Protein AF-B8ML50-F1 (afdb_monomer_lite)

Structure (mmCIF, N/CA/C/O backbone):
data_AF-B8ML50-F1
#
_entry.id   AF-B8ML50-F1
#
loop_
_atom_site.group_PDB
_atom_site.id
_atom_site.type_symbol
_atom_site.label_atom_id
_atom_site.label_alt_id
_atom_site.label_comp_id
_atom_site.label_asym_id
_atom_site.label_entity_id
_atom_site.label_seq_id
_atom_site.pdbx_PDB_ins_code
_atom_site.Cartn_x
_atom_site.Cartn_y
_atom_site.Cartn_z
_atom_site.occupancy
_atom_site.B_iso_or_equiv
_atom_site.auth_seq_id
_atom_site.auth_comp_id
_atom_site.auth_asym_id
_atom_site.auth_atom_id
_atom_site.pdbx_PDB_model_num
ATOM 1 N N . MET A 1 1 ? -7.267 14.579 3.162 1.00 77.69 1 MET A N 1
ATOM 2 C CA . MET A 1 1 ? -5.849 14.215 3.381 1.00 77.69 1 MET A CA 1
ATOM 3 C C . MET A 1 1 ? -4.943 15.414 3.621 1.00 77.69 1 MET A C 1
ATOM 5 O O . MET A 1 1 ? -4.491 15.530 4.748 1.00 77.69 1 MET A O 1
ATOM 9 N N . ARG A 1 2 ? -4.774 16.361 2.683 1.00 77.12 2 ARG A N 1
ATOM 10 C CA . ARG A 1 2 ? -3.911 17.553 2.887 1.00 77.12 2 ARG A CA 1
ATOM 11 C C . ARG A 1 2 ? -4.111 18.280 4.227 1.00 77.12 2 ARG A C 1
ATOM 13 O O . ARG A 1 2 ? -3.156 18.518 4.948 1.00 77.12 2 ARG A O 1
ATOM 20 N N . ARG A 1 3 ? -5.367 18.554 4.614 1.00 82.25 3 ARG A N 1
ATOM 21 C CA . ARG A 1 3 ? -5.693 19.180 5.915 1.00 82.25 3 ARG A CA 1
ATOM 22 C C . ARG A 1 3 ? -5.220 18.354 7.120 1.00 82.25 3 ARG A C 1
ATOM 24 O O . ARG A 1 3 ? -4.751 18.927 8.094 1.00 82.25 3 ARG A O 1
ATOM 31 N N . ALA A 1 4 ? -5.329 17.026 7.047 1.00 82.88 4 ALA A N 1
ATOM 32 C CA . ALA A 1 4 ? -4.872 16.130 8.108 1.00 82.88 4 ALA A CA 1
ATOM 33 C C . ALA A 1 4 ? -3.340 16.144 8.216 1.00 82.88 4 ALA A C 1
ATOM 35 O O . ALA A 1 4 ? -2.806 16.233 9.315 1.00 82.88 4 ALA A O 1
ATOM 36 N N . VAL A 1 5 ? -2.638 16.151 7.080 1.00 83.69 5 VAL A N 1
ATOM 37 C CA . VAL A 1 5 ? -1.170 16.244 7.038 1.00 83.69 5 VAL A CA 1
ATOM 38 C C . VAL A 1 5 ? -0.705 17.557 7.654 1.00 83.69 5 VAL A C 1
ATOM 40 O O . VAL A 1 5 ? 0.100 17.536 8.582 1.00 83.69 5 VAL A O 1
ATOM 43 N N . THR A 1 6 ? -1.294 18.685 7.247 1.00 84.25 6 THR A N 1
ATOM 44 C CA . THR A 1 6 ? -1.005 19.995 7.847 1.00 84.25 6 THR A CA 1
ATOM 45 C C . THR A 1 6 ? -1.263 20.004 9.354 1.00 84.25 6 THR A C 1
ATOM 47 O O . THR A 1 6 ? -0.413 20.464 10.111 1.00 84.25 6 THR A O 1
ATOM 50 N N . ALA A 1 7 ? -2.389 19.450 9.817 1.00 84.75 7 ALA A N 1
ATOM 51 C CA . ALA A 1 7 ? -2.687 19.362 11.246 1.00 84.75 7 ALA A CA 1
ATOM 52 C C . ALA A 1 7 ? -1.618 18.553 12.004 1.00 84.75 7 ALA A C 1
ATOM 54 O O . ALA A 1 7 ? -1.097 19.011 13.018 1.00 84.75 7 ALA A O 1
ATOM 55 N N . THR A 1 8 ? -1.210 17.396 11.477 1.00 83.06 8 THR A N 1
ATOM 56 C CA . THR A 1 8 ? -0.161 16.580 12.110 1.00 83.06 8 THR A CA 1
ATOM 57 C C . THR A 1 8 ? 1.226 17.221 12.085 1.00 83.06 8 THR A C 1
ATOM 59 O O . THR A 1 8 ? 1.994 17.055 13.033 1.00 83.06 8 THR A O 1
ATOM 62 N N . GLN A 1 9 ? 1.548 17.999 11.048 1.00 83.62 9 GLN A N 1
ATOM 63 C CA . GLN A 1 9 ? 2.782 18.784 10.990 1.00 83.62 9 GLN A CA 1
ATOM 64 C C . GLN A 1 9 ? 2.789 19.891 12.046 1.00 83.62 9 GLN A C 1
ATOM 66 O O . GLN A 1 9 ? 3.782 20.037 12.756 1.00 83.62 9 GLN A O 1
ATOM 71 N N . LEU A 1 10 ? 1.674 20.612 12.206 1.00 85.06 10 LEU A N 1
ATOM 72 C CA . LEU A 1 10 ? 1.512 21.632 13.249 1.00 85.06 10 LEU A CA 1
ATOM 73 C C . LEU A 1 10 ? 1.656 21.040 14.655 1.00 85.06 10 LEU A C 1
ATOM 75 O O . LEU A 1 10 ? 2.261 21.657 15.527 1.00 85.06 10 LEU A O 1
ATOM 79 N N . MET A 1 11 ? 1.168 19.817 14.848 1.00 82.38 11 MET A N 1
ATOM 80 C CA . MET A 1 11 ? 1.330 19.052 16.084 1.00 82.38 11 MET A CA 1
ATOM 81 C C . MET A 1 11 ? 2.736 18.436 16.252 1.00 82.38 11 MET A C 1
ATOM 83 O O . MET A 1 11 ? 3.012 17.815 17.275 1.00 82.38 11 MET A O 1
ATOM 87 N N . GLY A 1 12 ? 3.644 18.583 15.282 1.00 80.88 12 GLY A N 1
ATOM 88 C CA . GLY A 1 12 ? 5.017 18.073 15.372 1.00 80.88 12 GLY A CA 1
ATOM 89 C C . GLY A 1 12 ? 5.162 16.557 15.193 1.00 80.88 12 GLY A C 1
ATOM 90 O O . GLY A 1 12 ? 6.236 16.029 15.446 1.00 80.88 12 GLY A O 1
ATOM 91 N N . LEU A 1 13 ? 4.132 15.836 14.725 1.00 81.06 13 LEU A N 1
ATOM 92 C CA . LEU A 1 13 ? 4.172 14.364 14.601 1.00 81.06 13 LEU A CA 1
ATOM 93 C C . LEU A 1 13 ? 5.222 13.860 13.594 1.00 81.06 13 LEU A C 1
ATOM 95 O O . LEU A 1 13 ? 5.645 12.708 13.650 1.00 81.06 13 LEU A O 1
ATOM 99 N N . HIS A 1 14 ? 5.651 14.727 12.680 1.00 77.69 14 HIS A N 1
ATOM 100 C CA . HIS A 1 14 ? 6.715 14.454 11.719 1.00 77.69 14 HIS A CA 1
ATOM 101 C C . HIS A 1 14 ? 8.118 14.405 12.357 1.00 77.69 14 HIS A C 1
ATOM 103 O O . HIS A 1 14 ? 9.020 13.761 11.816 1.00 77.69 14 HIS A O 1
ATOM 109 N N . GLU A 1 15 ? 8.307 15.044 13.516 1.00 76.06 15 GLU A N 1
ATOM 110 C CA . GLU A 1 15 ? 9.562 15.068 14.265 1.00 76.06 15 GLU A CA 1
ATOM 111 C C . GLU A 1 15 ? 9.477 14.055 15.412 1.00 76.06 15 GLU A C 1
ATOM 113 O O . GLU A 1 15 ? 8.777 14.278 16.395 1.00 76.06 15 GLU A O 1
ATOM 118 N N . ARG A 1 16 ? 10.221 12.939 15.326 1.00 63.88 16 ARG A N 1
ATOM 119 C CA . ARG A 1 16 ? 10.144 11.785 16.259 1.00 63.88 16 ARG A CA 1
ATOM 120 C C . ARG A 1 16 ? 10.426 12.081 17.751 1.00 63.88 16 ARG A C 1
ATOM 122 O O . ARG A 1 16 ? 10.551 11.139 18.527 1.00 63.88 16 ARG A O 1
ATOM 129 N N . ARG A 1 17 ? 10.592 13.341 18.167 1.00 63.97 17 ARG A N 1
ATOM 130 C CA . ARG A 1 17 ? 10.963 13.750 19.538 1.00 63.97 17 ARG A CA 1
ATOM 131 C C . ARG A 1 17 ? 10.433 15.119 19.984 1.00 63.97 17 ARG A C 1
ATOM 133 O O . ARG A 1 17 ? 10.608 15.454 21.149 1.00 63.97 17 ARG A O 1
ATOM 140 N N . HIS A 1 18 ? 9.795 15.897 19.108 1.00 70.25 18 HIS A N 1
ATOM 141 C CA . HIS A 1 18 ? 9.371 17.273 19.410 1.00 70.25 18 HIS A CA 1
ATOM 142 C C . HIS A 1 18 ? 7.885 17.464 19.111 1.00 70.25 18 HIS A C 1
ATOM 144 O O . HIS A 1 18 ? 7.479 18.250 18.253 1.00 70.25 18 HIS A O 1
ATOM 150 N N . TYR A 1 19 ? 7.060 16.712 19.830 1.00 79.44 19 TYR A N 1
ATOM 151 C CA . TYR A 1 19 ? 5.616 16.833 19.725 1.00 79.44 19 TYR A CA 1
ATOM 152 C C . TYR A 1 19 ? 5.143 18.166 20.313 1.00 79.44 19 TYR A C 1
ATOM 154 O O . TYR A 1 19 ? 5.518 18.547 21.420 1.00 79.44 19 TYR A O 1
ATOM 162 N N . ARG A 1 20 ? 4.297 18.878 19.566 1.00 77.56 20 ARG A N 1
ATOM 163 C CA . ARG A 1 20 ? 3.731 20.185 19.936 1.00 77.56 20 ARG A CA 1
ATOM 164 C C . ARG A 1 20 ? 2.303 20.036 20.463 1.00 77.56 20 ARG A C 1
ATOM 166 O O . ARG A 1 20 ? 1.411 20.789 20.085 1.00 77.56 20 ARG A O 1
ATOM 173 N N . PHE A 1 21 ? 2.072 19.029 21.300 1.00 78.12 21 PHE A N 1
ATOM 174 C CA . PHE A 1 21 ? 0.787 18.793 21.955 1.00 78.12 21 PHE A CA 1
ATOM 175 C C . PHE A 1 21 ? 0.986 18.248 23.369 1.00 78.12 21 PHE A C 1
ATOM 177 O O . PHE A 1 21 ? 2.003 17.629 23.679 1.00 78.12 21 PHE A O 1
ATOM 184 N N . LYS A 1 22 ? -0.004 18.485 24.233 1.00 76.38 22 LYS A N 1
ATOM 185 C CA . LYS A 1 22 ? -0.030 17.956 25.598 1.00 76.38 22 LYS A CA 1
ATOM 186 C C . LYS A 1 22 ? -0.691 16.579 25.593 1.00 76.38 22 LYS A C 1
ATOM 188 O O . LYS A 1 22 ? -1.822 16.451 25.128 1.00 76.38 22 LYS A O 1
ATOM 193 N N . VAL A 1 23 ? -0.008 15.568 26.124 1.00 71.94 23 VAL A N 1
ATOM 194 C CA . VAL A 1 23 ? -0.606 14.247 26.364 1.00 71.94 23 VAL A CA 1
ATOM 195 C C . VAL A 1 23 ? -1.554 14.376 27.555 1.00 71.94 23 VAL A C 1
ATOM 197 O O . VAL A 1 23 ? -1.131 14.751 28.648 1.00 71.94 23 VAL A O 1
ATOM 200 N N . LEU A 1 24 ? -2.849 14.157 27.319 1.00 71.44 24 LEU A N 1
ATOM 201 C CA . LEU A 1 24 ? -3.886 14.251 28.353 1.00 71.44 24 LEU A CA 1
ATOM 202 C C . LEU A 1 24 ? -4.074 12.928 29.102 1.00 71.44 24 LEU A C 1
ATOM 204 O O . LEU A 1 24 ? -4.401 12.951 30.283 1.00 71.44 24 LEU A O 1
ATOM 208 N N . ASN A 1 25 ? -3.853 11.799 28.423 1.00 67.38 25 ASN A N 1
ATOM 209 C CA . ASN A 1 25 ? -3.882 10.466 29.008 1.00 67.38 25 ASN A CA 1
ATOM 210 C C . ASN A 1 25 ? -2.912 9.553 28.237 1.00 67.38 25 ASN A C 1
ATOM 212 O O . ASN A 1 25 ? -3.018 9.466 27.012 1.00 67.38 25 ASN A O 1
ATOM 216 N N . ASP A 1 26 ? -1.964 8.919 28.931 1.00 65.19 26 ASP A N 1
ATOM 217 C CA . ASP A 1 26 ? -0.963 8.017 28.321 1.00 65.19 26 ASP A CA 1
ATOM 218 C C . ASP A 1 26 ? -1.514 6.590 28.117 1.00 65.19 26 ASP A C 1
ATOM 220 O O . ASP A 1 26 ? -0.947 5.772 27.400 1.00 65.19 26 ASP A O 1
ATOM 224 N N . ASP A 1 27 ? -2.689 6.315 28.688 1.00 60.16 27 ASP A N 1
ATOM 225 C CA . ASP A 1 27 ? -3.341 5.001 28.659 1.00 60.16 27 ASP A CA 1
ATOM 226 C C . ASP A 1 27 ? -3.892 4.619 27.271 1.00 60.16 27 ASP A C 1
ATOM 228 O O . ASP A 1 27 ? -4.193 3.460 26.996 1.00 60.16 27 ASP A O 1
ATOM 232 N N . ASN A 1 28 ? -4.003 5.586 26.349 1.00 57.06 28 ASN A N 1
ATOM 233 C CA . ASN A 1 28 ? -4.650 5.373 25.052 1.00 57.06 28 ASN A CA 1
ATOM 234 C C . ASN A 1 28 ? -3.790 4.614 24.025 1.00 57.06 28 ASN A C 1
ATOM 236 O O . ASN A 1 28 ? -4.270 4.365 22.921 1.00 57.06 28 ASN A O 1
ATOM 240 N N . GLY A 1 29 ? -2.535 4.253 24.326 1.00 59.75 29 GLY A N 1
ATOM 241 C CA . GLY A 1 29 ? -1.693 3.394 23.469 1.00 59.75 29 GLY A CA 1
ATOM 242 C C . GLY A 1 29 ? -1.433 3.906 22.038 1.00 59.75 29 GLY 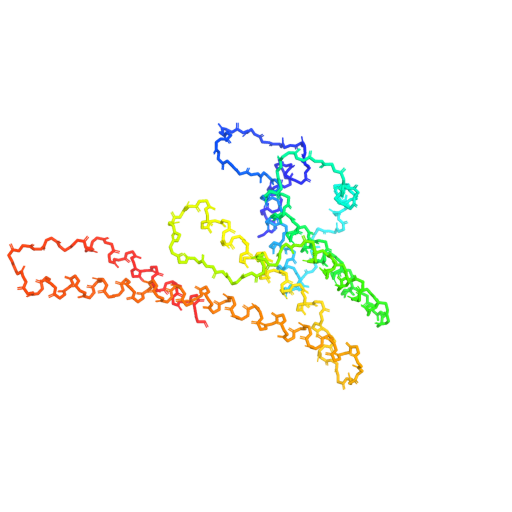A C 1
ATOM 243 O O . GLY A 1 29 ? -0.872 3.191 21.204 1.00 59.75 29 GLY A O 1
ATOM 244 N N . LEU A 1 30 ? -1.850 5.136 21.727 1.00 66.44 30 LEU A N 1
ATOM 245 C CA . LEU A 1 30 ? -1.790 5.739 20.402 1.00 66.44 30 LEU A CA 1
ATOM 246 C C . LEU A 1 30 ? -0.411 6.361 20.174 1.00 66.44 30 LEU A C 1
ATOM 248 O O . LEU A 1 30 ? -0.165 7.512 20.522 1.00 66.44 30 LEU A O 1
ATOM 252 N N . ASP A 1 31 ? 0.483 5.592 19.554 1.00 76.38 31 ASP A N 1
ATOM 253 C CA . ASP A 1 31 ? 1.816 6.060 19.167 1.00 76.38 31 ASP A CA 1
ATOM 254 C C . ASP A 1 31 ? 1.731 7.137 18.057 1.00 76.38 31 ASP A C 1
ATOM 256 O O . ASP A 1 31 ? 1.274 6.842 16.940 1.00 76.38 31 ASP A O 1
ATOM 260 N N . PRO A 1 32 ? 2.207 8.374 18.307 1.00 78.19 32 PRO A N 1
ATOM 261 C CA . PRO A 1 32 ? 2.216 9.455 17.321 1.00 78.19 32 PRO A CA 1
ATOM 262 C C . PRO A 1 32 ? 2.954 9.103 16.022 1.00 78.19 32 PRO A C 1
ATOM 264 O O . PRO A 1 32 ? 2.580 9.584 14.949 1.00 78.19 32 PRO A O 1
ATOM 267 N N . VAL A 1 33 ? 3.969 8.232 16.090 1.00 78.88 33 VAL A N 1
ATOM 268 C CA . VAL A 1 33 ? 4.712 7.767 14.909 1.00 78.88 33 VAL A CA 1
ATOM 269 C C . VAL A 1 33 ? 3.824 6.909 14.016 1.00 78.88 33 VAL A C 1
ATOM 271 O O . VAL A 1 33 ? 3.823 7.085 12.795 1.00 78.88 33 VAL A O 1
ATOM 274 N N . ASN A 1 34 ? 3.026 6.020 14.612 1.00 76.88 34 ASN A N 1
ATOM 275 C CA . ASN A 1 34 ? 2.066 5.217 13.867 1.00 76.88 34 ASN A CA 1
ATOM 276 C C . ASN A 1 34 ? 1.049 6.131 13.181 1.00 76.88 34 ASN A C 1
ATOM 278 O O . ASN A 1 34 ? 0.848 5.987 11.977 1.00 76.88 34 ASN A O 1
ATOM 282 N N . ILE A 1 35 ? 0.476 7.109 13.896 1.00 81.25 35 ILE A N 1
ATOM 283 C CA . ILE A 1 35 ? -0.497 8.076 13.349 1.00 81.25 35 ILE A CA 1
ATOM 284 C C . ILE A 1 35 ? 0.079 8.819 12.137 1.00 81.25 35 ILE A C 1
ATOM 286 O O . ILE A 1 35 ? -0.550 8.845 11.076 1.00 81.25 35 ILE A O 1
ATOM 290 N N . TRP A 1 36 ? 1.294 9.362 12.262 1.00 84.06 36 TRP A N 1
ATOM 291 C CA . TRP A 1 36 ? 1.997 10.021 11.159 1.00 84.06 36 TRP A CA 1
ATOM 292 C C . TRP A 1 36 ? 2.159 9.094 9.951 1.00 84.06 36 TRP A C 1
ATOM 294 O O . TRP A 1 36 ? 1.749 9.434 8.840 1.00 84.06 36 TRP A O 1
ATOM 304 N N . ASN A 1 37 ? 2.683 7.885 10.176 1.00 81.00 37 ASN A N 1
ATOM 305 C CA . ASN A 1 37 ? 2.890 6.904 9.116 1.00 81.00 37 ASN A CA 1
ATOM 306 C C . ASN A 1 37 ? 1.570 6.521 8.421 1.00 81.00 37 ASN A C 1
ATOM 308 O O . ASN A 1 37 ? 1.560 6.359 7.201 1.00 81.00 37 ASN A O 1
ATOM 312 N N . CYS A 1 38 ? 0.453 6.403 9.157 1.00 80.44 38 CYS A N 1
ATOM 313 C CA . CYS A 1 38 ? -0.877 6.154 8.579 1.00 80.44 38 CYS A CA 1
ATOM 314 C C . CYS A 1 38 ? -1.260 7.249 7.580 1.00 80.44 38 CYS A C 1
ATOM 316 O O . CYS A 1 38 ? -1.611 6.965 6.434 1.00 80.44 38 CYS A O 1
ATOM 318 N N . ILE A 1 39 ? -1.208 8.498 8.045 1.00 83.44 39 ILE A N 1
ATOM 319 C CA . ILE A 1 39 ? -1.725 9.660 7.327 1.00 83.44 39 ILE A CA 1
ATOM 320 C C . ILE A 1 39 ? -0.902 9.910 6.065 1.00 83.44 39 ILE A C 1
ATOM 322 O O . ILE A 1 39 ? -1.474 10.092 4.990 1.00 83.44 39 ILE A O 1
ATOM 326 N N . VAL A 1 40 ? 0.426 9.842 6.177 1.00 81.62 40 VAL A N 1
ATOM 327 C CA . VAL A 1 40 ? 1.331 10.034 5.038 1.00 81.62 40 VAL A CA 1
ATOM 328 C C . VAL A 1 40 ? 1.205 8.893 4.030 1.00 81.62 40 VAL A C 1
ATOM 330 O O . VAL A 1 40 ? 1.171 9.155 2.832 1.00 81.62 40 VAL A O 1
ATOM 333 N N . SER A 1 41 ? 1.068 7.637 4.474 1.00 79.00 41 SER A N 1
ATOM 334 C CA . SER A 1 41 ? 0.871 6.503 3.552 1.00 79.00 41 SER A CA 1
ATOM 335 C C . SER A 1 41 ? -0.421 6.650 2.739 1.00 79.00 41 SER A C 1
ATOM 337 O O . SER A 1 41 ? -0.402 6.478 1.520 1.00 79.00 41 SER A O 1
ATOM 339 N N . MET A 1 42 ? -1.528 7.024 3.393 1.00 81.31 42 MET A N 1
ATOM 340 C CA . MET A 1 42 ? -2.813 7.286 2.732 1.00 81.31 42 MET A CA 1
ATOM 341 C C . MET A 1 42 ? -2.728 8.437 1.729 1.00 81.31 42 MET A C 1
ATOM 343 O O . MET A 1 42 ? -3.211 8.313 0.604 1.00 81.31 42 MET A O 1
ATOM 347 N N . GLU A 1 43 ? -2.122 9.558 2.123 1.00 82.56 43 GLU A N 1
ATOM 348 C CA . GLU A 1 43 ? -1.960 10.708 1.235 1.00 82.56 43 GLU A CA 1
ATOM 349 C C . GLU A 1 43 ? -1.098 10.356 0.015 1.00 82.56 43 GLU A C 1
ATOM 351 O O . GLU A 1 43 ? -1.483 10.645 -1.118 1.00 82.56 43 GLU A O 1
ATOM 356 N N . ASN A 1 44 ? 0.028 9.678 0.231 1.00 78.12 44 ASN A N 1
ATOM 357 C CA . ASN A 1 44 ? 0.955 9.293 -0.827 1.00 78.12 44 ASN A CA 1
ATOM 358 C C . ASN A 1 44 ? 0.307 8.365 -1.856 1.00 78.12 44 ASN A C 1
ATOM 360 O O . ASN A 1 44 ? 0.476 8.565 -3.058 1.00 78.12 44 ASN A O 1
ATOM 364 N N . ILE A 1 45 ? -0.472 7.383 -1.406 1.00 78.12 45 ILE A N 1
ATOM 365 C CA . ILE A 1 45 ? -1.184 6.474 -2.310 1.00 78.12 45 ILE A CA 1
ATOM 366 C C . ILE A 1 45 ? -2.282 7.204 -3.073 1.00 78.12 45 ILE A C 1
ATOM 368 O O . ILE A 1 45 ? -2.432 6.988 -4.274 1.00 78.12 45 ILE A O 1
ATOM 372 N N . MET A 1 46 ? -3.000 8.116 -2.418 1.00 78.50 46 MET A N 1
ATOM 373 C CA . MET A 1 46 ? -3.991 8.958 -3.082 1.00 78.50 46 MET A CA 1
ATOM 374 C C . MET A 1 46 ? -3.346 9.828 -4.172 1.00 78.50 46 MET A C 1
ATOM 376 O O . MET A 1 46 ? -3.885 9.913 -5.273 1.00 78.50 46 MET A O 1
ATOM 380 N N . PHE A 1 47 ? -2.169 10.411 -3.923 1.00 78.19 47 PHE A N 1
ATOM 381 C CA . PHE A 1 47 ? -1.424 11.145 -4.951 1.00 78.19 47 PHE A CA 1
ATOM 382 C C . PHE A 1 47 ? -0.953 10.252 -6.095 1.00 78.19 47 PHE A C 1
ATOM 384 O O . PHE A 1 47 ? -1.084 10.633 -7.257 1.00 78.19 47 PHE A O 1
ATOM 391 N N . LEU A 1 48 ? -0.433 9.067 -5.776 1.00 79.88 48 LEU A N 1
ATOM 392 C CA . LEU A 1 48 ? 0.057 8.129 -6.778 1.00 79.88 48 LEU A CA 1
ATOM 393 C C . LEU A 1 48 ? -1.062 7.649 -7.713 1.00 79.88 48 LEU A C 1
ATOM 395 O O . LEU A 1 48 ? -0.827 7.500 -8.907 1.00 79.88 48 LEU A O 1
ATOM 399 N N . VAL A 1 49 ? -2.266 7.426 -7.178 1.00 76.38 49 VAL A N 1
ATOM 400 C CA . VAL A 1 49 ? -3.421 6.940 -7.946 1.00 76.38 49 VAL A CA 1
ATOM 401 C C . VAL A 1 49 ? -4.127 8.063 -8.708 1.00 76.38 49 VAL A C 1
ATOM 403 O O . VAL A 1 49 ? -4.529 7.854 -9.848 1.00 76.38 49 VAL A O 1
ATOM 406 N N . LEU A 1 50 ? -4.297 9.244 -8.105 1.00 74.69 50 LEU A N 1
ATOM 407 C CA . LEU A 1 50 ? -5.087 10.323 -8.713 1.00 74.69 50 LEU A CA 1
ATOM 408 C C . LEU A 1 50 ? -4.280 11.192 -9.686 1.00 74.69 50 LEU A C 1
ATOM 410 O O . LEU A 1 50 ? -4.871 11.899 -10.499 1.00 74.69 50 LEU A O 1
ATOM 414 N N . GLY A 1 51 ? -2.947 11.183 -9.599 1.00 63.84 51 GLY A N 1
ATOM 415 C CA . GLY A 1 51 ? -2.076 11.903 -10.525 1.00 63.84 51 GLY A CA 1
ATOM 416 C C . GLY A 1 51 ? -1.889 13.424 -10.352 1.00 63.84 51 GLY A C 1
ATOM 417 O O . GLY A 1 51 ? -1.093 13.959 -11.126 1.00 63.84 51 GLY A O 1
ATOM 418 N N . PRO A 1 52 ? -2.500 14.181 -9.407 1.00 58.00 52 PRO A N 1
ATOM 419 C CA . PRO A 1 52 ? -2.119 15.577 -9.246 1.00 58.00 52 PRO A CA 1
ATOM 420 C C . PRO A 1 52 ? -0.776 15.675 -8.502 1.00 58.00 52 PRO A C 1
ATOM 422 O O . PRO A 1 52 ? -0.563 14.962 -7.515 1.00 58.00 52 PRO A O 1
ATOM 425 N N . PRO A 1 53 ? 0.124 16.584 -8.918 1.00 49.69 53 PRO A N 1
ATOM 426 C CA . PRO A 1 53 ? 1.384 16.811 -8.227 1.00 49.69 53 PRO A CA 1
ATOM 427 C C . PRO A 1 53 ? 1.104 17.237 -6.780 1.00 49.69 53 PRO A C 1
ATOM 429 O O . PRO A 1 53 ? 0.258 18.095 -6.508 1.00 49.69 53 PRO A O 1
ATOM 432 N N . SER A 1 54 ? 1.789 16.598 -5.834 1.00 45.75 54 SER A N 1
ATOM 433 C CA . SER A 1 54 ? 1.717 16.962 -4.420 1.00 45.75 54 SER A CA 1
ATOM 434 C C . SER A 1 54 ? 2.150 18.422 -4.240 1.00 45.75 54 SER A C 1
ATOM 436 O O . SER A 1 54 ? 3.198 18.826 -4.739 1.00 45.75 54 SER A O 1
ATOM 438 N N . SER A 1 55 ? 1.362 19.209 -3.497 1.00 46.19 55 SER A N 1
ATOM 439 C CA . SER A 1 55 ? 1.729 20.568 -3.062 1.00 46.19 55 SER A CA 1
ATOM 440 C C . SER A 1 55 ? 2.839 20.569 -2.005 1.00 46.19 55 SER A C 1
ATOM 442 O O . SER A 1 55 ? 3.219 21.625 -1.509 1.00 46.19 55 SER A O 1
ATOM 444 N N . THR A 1 56 ? 3.348 19.394 -1.643 1.00 45.84 56 THR A N 1
ATOM 445 C CA . THR A 1 56 ? 4.459 19.213 -0.718 1.00 45.84 56 THR A CA 1
ATOM 446 C C . THR A 1 56 ? 5.655 18.760 -1.545 1.00 45.84 56 THR A C 1
ATOM 448 O O . THR A 1 56 ? 5.917 17.569 -1.710 1.00 45.84 56 THR A O 1
ATOM 451 N N . GLY A 1 57 ? 6.350 19.723 -2.150 1.00 39.72 57 GLY A N 1
ATOM 452 C CA . GLY A 1 57 ? 7.609 19.453 -2.827 1.00 39.72 57 GLY A CA 1
ATOM 453 C C . GLY A 1 57 ? 8.594 18.812 -1.852 1.00 39.72 57 GLY A C 1
ATOM 454 O O . GLY A 1 57 ? 8.857 19.366 -0.793 1.00 39.72 57 GLY A O 1
ATOM 455 N N . GLY A 1 58 ? 9.104 17.634 -2.209 1.00 40.97 58 GLY A N 1
ATOM 456 C CA . GLY A 1 58 ? 10.471 17.181 -1.928 1.00 40.97 58 GLY A CA 1
ATOM 457 C C . GLY A 1 58 ? 10.980 17.045 -0.487 1.00 40.97 58 GLY A C 1
ATOM 458 O O . GLY A 1 58 ? 12.088 16.541 -0.332 1.00 40.97 58 GLY A O 1
ATOM 459 N N . THR A 1 59 ? 10.246 17.422 0.559 1.00 39.69 59 THR A N 1
ATOM 460 C CA . THR A 1 59 ? 10.798 17.461 1.924 1.00 39.69 59 THR A CA 1
ATOM 461 C C . THR A 1 59 ? 10.346 16.266 2.753 1.00 39.69 59 THR A C 1
ATOM 463 O O . THR A 1 59 ? 9.577 16.386 3.700 1.00 39.69 59 THR A O 1
ATOM 466 N N . THR A 1 60 ? 10.866 15.088 2.422 1.00 41.22 60 THR A N 1
ATOM 467 C CA . THR A 1 60 ? 11.009 14.001 3.403 1.00 41.22 60 THR A CA 1
ATOM 468 C C . THR A 1 60 ? 12.407 13.401 3.308 1.00 41.22 60 THR A C 1
ATOM 470 O O . THR A 1 60 ? 12.578 12.189 3.208 1.00 41.22 60 THR A O 1
ATOM 473 N N . SER A 1 61 ? 13.443 14.241 3.349 1.00 37.06 61 SER A N 1
ATOM 474 C CA . SER A 1 61 ? 14.744 13.803 3.859 1.00 37.06 61 SER A CA 1
ATOM 475 C C . SER A 1 61 ? 14.604 13.643 5.375 1.00 37.06 61 SER A C 1
ATOM 477 O O . SER A 1 61 ? 14.934 14.544 6.141 1.00 37.06 61 SER A O 1
ATOM 479 N N . ASN A 1 62 ? 14.004 12.534 5.812 1.00 41.59 62 ASN A N 1
ATOM 480 C CA . ASN A 1 62 ? 13.911 12.215 7.22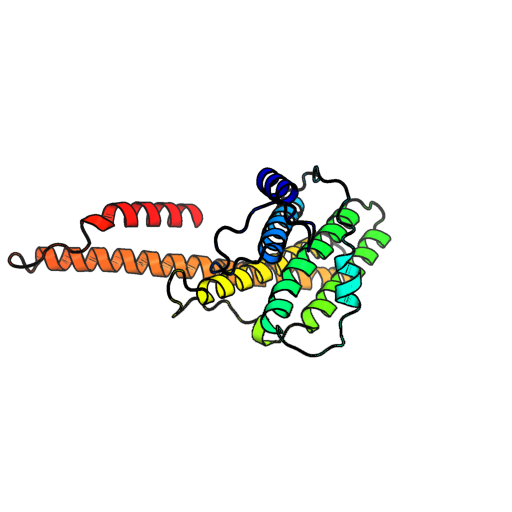9 1.00 41.59 62 ASN A CA 1
ATOM 481 C C . ASN A 1 62 ? 15.209 11.491 7.645 1.00 41.59 62 ASN A C 1
ATOM 483 O O . ASN A 1 62 ? 15.416 10.357 7.206 1.00 41.59 62 ASN A O 1
ATOM 487 N N . PRO A 1 63 ? 16.076 12.078 8.492 1.00 37.19 63 PRO A N 1
ATOM 488 C CA . PRO A 1 63 ? 17.302 11.424 8.974 1.00 37.19 63 PRO A CA 1
ATOM 489 C C . PRO A 1 63 ? 17.026 10.158 9.810 1.00 37.19 63 PRO A C 1
ATOM 491 O O . PRO A 1 63 ? 17.929 9.375 10.091 1.00 37.19 63 PRO A O 1
ATOM 494 N N . ALA A 1 64 ? 15.765 9.892 10.176 1.00 41.59 64 ALA A N 1
ATOM 495 C CA . ALA A 1 64 ? 15.356 8.619 10.768 1.00 41.59 64 ALA A CA 1
ATOM 496 C C . ALA A 1 64 ? 15.475 7.421 9.801 1.00 41.59 64 ALA A C 1
ATOM 498 O O . ALA A 1 64 ? 15.538 6.280 10.260 1.00 41.59 64 ALA A O 1
ATOM 499 N N . MET A 1 65 ? 15.503 7.665 8.486 1.00 42.88 65 MET A N 1
ATOM 500 C CA . MET A 1 65 ? 15.505 6.624 7.451 1.00 42.88 65 MET A CA 1
ATOM 501 C C . MET A 1 65 ? 16.889 5.984 7.260 1.00 42.88 65 MET A C 1
ATOM 503 O O . MET A 1 65 ? 16.981 4.784 7.021 1.00 42.88 65 MET A O 1
ATOM 507 N N . GLU A 1 66 ? 17.963 6.748 7.470 1.00 38.12 66 GLU A N 1
ATOM 508 C CA . GLU A 1 66 ? 19.344 6.242 7.456 1.00 38.12 66 GLU A CA 1
ATOM 509 C C . GLU A 1 66 ? 19.623 5.335 8.668 1.00 38.12 66 GLU A C 1
ATOM 511 O O . GLU A 1 66 ? 20.380 4.370 8.594 1.00 38.12 66 GLU A O 1
ATOM 516 N N . LYS A 1 67 ? 18.919 5.575 9.782 1.00 36.16 67 LYS A N 1
ATOM 517 C CA . LYS A 1 67 ? 19.102 4.821 11.024 1.00 36.16 67 LYS A CA 1
ATOM 518 C C . LYS A 1 67 ? 18.445 3.441 11.010 1.00 36.16 67 LYS A C 1
ATOM 520 O O . LYS A 1 67 ? 19.023 2.522 11.570 1.00 36.16 67 LYS A O 1
ATOM 525 N N . VAL A 1 68 ? 17.297 3.269 10.343 1.00 41.53 68 VAL A N 1
ATOM 526 C CA . VAL A 1 68 ? 16.624 1.953 10.234 1.00 41.53 68 VAL A CA 1
ATOM 527 C C . VAL A 1 68 ? 17.445 0.974 9.389 1.00 41.53 68 VAL A C 1
ATOM 529 O O . VAL A 1 68 ? 17.481 -0.211 9.705 1.00 41.53 68 VAL A O 1
ATOM 532 N N . ALA A 1 69 ? 18.173 1.464 8.381 1.00 38.69 69 ALA A N 1
ATOM 533 C CA . ALA A 1 69 ? 19.136 0.651 7.638 1.00 38.69 69 ALA A CA 1
ATOM 534 C C . ALA A 1 69 ? 20.386 0.285 8.470 1.00 38.69 69 ALA A C 1
ATOM 536 O O . ALA A 1 69 ? 21.037 -0.712 8.173 1.00 38.69 69 ALA A O 1
ATOM 537 N N . ALA A 1 70 ? 20.707 1.066 9.510 1.00 33.59 70 ALA A N 1
ATOM 538 C CA . ALA A 1 70 ? 21.904 0.904 10.339 1.00 33.59 70 ALA A CA 1
ATOM 539 C C . ALA A 1 70 ? 21.677 0.139 11.664 1.00 33.59 70 ALA A C 1
ATOM 541 O O . ALA A 1 70 ? 22.638 -0.333 12.266 1.00 33.59 70 ALA A O 1
ATOM 542 N N . THR A 1 71 ? 20.438 -0.010 12.147 1.00 34.09 71 THR A N 1
ATOM 543 C CA . THR A 1 71 ? 20.120 -0.677 13.429 1.00 34.09 71 THR A CA 1
ATOM 544 C C . THR A 1 71 ? 19.685 -2.138 13.276 1.00 34.09 71 THR A C 1
ATOM 546 O O . THR A 1 71 ? 18.718 -2.568 13.898 1.00 34.09 71 THR A O 1
ATOM 549 N N . SER A 1 72 ? 20.404 -2.936 12.484 1.00 36.44 72 SER A N 1
ATOM 550 C CA . SER A 1 72 ? 20.229 -4.401 12.428 1.00 36.44 72 SER A CA 1
ATOM 551 C C . SER A 1 72 ? 20.984 -5.161 13.534 1.00 36.44 72 SER A C 1
ATOM 553 O O . SER A 1 72 ? 21.097 -6.382 13.484 1.00 36.44 72 SER A O 1
ATOM 555 N N . SER A 1 73 ? 21.485 -4.472 14.561 1.00 35.69 73 SER A N 1
ATOM 556 C CA . SER A 1 73 ? 22.128 -5.102 15.717 1.00 35.69 73 SER A CA 1
ATOM 557 C C . SER A 1 73 ? 21.899 -4.276 16.981 1.00 35.69 73 SER A C 1
ATOM 559 O O . SER A 1 73 ? 22.582 -3.275 17.173 1.00 35.69 73 SER A O 1
ATOM 561 N N . THR A 1 74 ? 20.926 -4.653 17.818 1.00 30.25 74 THR A N 1
ATOM 562 C CA . THR A 1 74 ? 20.995 -4.674 19.300 1.00 30.25 74 THR A CA 1
ATOM 563 C C . THR A 1 74 ? 19.649 -5.149 19.871 1.00 30.25 74 THR A C 1
ATOM 565 O O . THR A 1 74 ? 18.571 -4.796 19.399 1.00 30.25 74 THR A O 1
ATOM 568 N N . THR A 1 75 ? 19.750 -6.008 20.876 1.00 36.28 75 THR A N 1
ATOM 569 C CA . THR A 1 75 ? 18.742 -6.824 21.559 1.00 36.28 75 THR A CA 1
ATOM 570 C C . THR A 1 75 ? 17.772 -6.034 22.466 1.00 36.28 75 THR A C 1
ATOM 572 O O . THR A 1 75 ? 18.225 -5.360 23.379 1.00 36.28 75 THR A O 1
ATOM 575 N N . ALA A 1 76 ? 16.457 -6.254 22.253 1.00 32.88 76 ALA A N 1
ATOM 576 C CA . ALA A 1 76 ? 15.273 -6.134 23.150 1.00 32.88 76 ALA A CA 1
ATOM 577 C C . ALA A 1 76 ? 14.927 -4.779 23.844 1.00 32.88 76 ALA A C 1
ATOM 579 O O . ALA A 1 76 ? 15.818 -3.976 24.084 1.00 32.88 76 ALA A O 1
ATOM 580 N N . PRO A 1 77 ? 13.653 -4.502 24.242 1.00 36.38 77 PRO A N 1
ATOM 581 C CA . PRO A 1 77 ? 12.385 -5.215 24.026 1.00 36.38 77 PRO A CA 1
ATOM 582 C C . PRO A 1 77 ? 11.335 -4.342 23.284 1.00 36.38 77 PRO A C 1
ATOM 584 O O . PRO A 1 77 ? 10.797 -3.402 23.851 1.00 36.38 77 PRO A O 1
ATOM 587 N N . SER A 1 78 ? 11.001 -4.648 22.021 1.00 37.09 78 SER A N 1
ATOM 588 C CA . SER A 1 78 ? 9.741 -4.210 21.358 1.00 37.09 78 SER A CA 1
ATOM 589 C C . SER A 1 78 ? 9.559 -4.813 19.953 1.00 37.09 78 SER A C 1
ATOM 591 O O . SER A 1 78 ? 8.996 -4.175 19.062 1.00 37.09 78 SER A O 1
ATOM 593 N N . LEU A 1 79 ? 10.020 -6.051 19.716 1.00 35.59 79 LEU A N 1
ATOM 594 C CA . LEU A 1 79 ? 10.008 -6.680 18.378 1.00 35.59 79 LEU A CA 1
ATOM 595 C C . LEU A 1 79 ? 8.642 -6.593 17.665 1.00 35.59 79 LEU A C 1
ATOM 597 O O . LEU A 1 79 ? 8.580 -6.462 16.443 1.00 35.59 79 LEU A O 1
ATOM 601 N N . ARG A 1 80 ? 7.546 -6.601 18.432 1.00 39.94 80 ARG A N 1
ATOM 602 C CA . ARG A 1 80 ? 6.177 -6.497 17.915 1.00 39.94 80 ARG A CA 1
ATOM 603 C C . ARG A 1 80 ? 5.856 -5.125 17.294 1.00 39.94 80 ARG A C 1
ATOM 605 O O . ARG A 1 80 ? 5.160 -5.086 16.286 1.00 39.94 80 ARG A O 1
ATOM 612 N N . ASN A 1 81 ? 6.415 -4.036 17.830 1.00 45.16 81 ASN A N 1
ATOM 613 C CA . ASN A 1 81 ? 6.191 -2.660 17.351 1.00 45.16 81 ASN A CA 1
ATOM 614 C C . ASN A 1 81 ? 7.155 -2.256 16.223 1.00 45.16 81 ASN A C 1
ATOM 616 O O . ASN A 1 81 ? 6.894 -1.310 15.478 1.00 45.16 81 ASN A O 1
ATOM 620 N N . GLN A 1 82 ? 8.282 -2.964 16.089 1.00 47.78 82 GLN A N 1
ATOM 621 C CA . GLN A 1 82 ? 9.221 -2.737 14.990 1.00 47.78 82 GLN A CA 1
ATOM 622 C C . GLN A 1 82 ? 8.712 -3.373 13.693 1.00 47.78 82 GLN A C 1
ATOM 624 O O . GLN A 1 82 ? 8.708 -2.711 12.659 1.00 47.78 82 GLN A O 1
ATOM 629 N N . SER A 1 83 ? 8.180 -4.602 13.750 1.00 54.19 83 SER A N 1
ATOM 630 C CA . SER A 1 83 ? 7.633 -5.275 12.562 1.00 54.19 83 SER A CA 1
ATOM 631 C C . SER A 1 83 ? 6.391 -4.585 11.987 1.00 54.19 83 SER A C 1
ATOM 633 O O . SER A 1 83 ? 6.194 -4.629 10.773 1.00 54.19 83 SER A O 1
ATOM 635 N N . SER A 1 84 ? 5.561 -3.943 12.818 1.00 61.81 84 SER A N 1
ATOM 636 C CA . SER A 1 84 ? 4.339 -3.255 12.368 1.00 61.81 84 SER A CA 1
ATOM 637 C C . SER A 1 84 ? 4.617 -1.973 11.576 1.00 61.81 84 SER A C 1
ATOM 639 O O . SER A 1 84 ? 3.754 -1.509 10.838 1.00 61.81 84 SER A O 1
ATOM 641 N N . ASN A 1 85 ? 5.822 -1.406 11.696 1.00 69.44 85 ASN A N 1
ATOM 642 C CA . ASN A 1 85 ? 6.197 -0.143 11.058 1.00 69.44 85 ASN A CA 1
ATOM 643 C C . ASN A 1 85 ? 7.012 -0.299 9.769 1.00 69.44 85 ASN A C 1
ATOM 645 O O . ASN A 1 85 ? 7.193 0.685 9.044 1.00 69.44 85 ASN A O 1
ATOM 649 N N . ILE A 1 86 ? 7.474 -1.514 9.453 1.00 80.25 86 ILE A N 1
ATOM 650 C CA . ILE A 1 86 ? 8.266 -1.790 8.245 1.00 80.25 86 ILE A CA 1
ATOM 651 C C . ILE A 1 86 ? 7.449 -1.464 6.994 1.00 80.25 86 ILE A C 1
ATOM 653 O O . ILE A 1 86 ? 7.900 -0.698 6.144 1.00 80.25 86 ILE A O 1
ATOM 657 N N . LEU A 1 87 ? 6.227 -1.996 6.903 1.00 83.12 87 LEU A N 1
ATOM 658 C CA . LEU A 1 87 ? 5.411 -1.879 5.697 1.00 83.12 87 LEU A CA 1
ATOM 659 C C . LEU A 1 87 ? 4.948 -0.433 5.429 1.00 83.12 87 LEU A C 1
ATOM 661 O O . LEU A 1 87 ? 5.178 0.043 4.317 1.00 83.12 87 LEU A O 1
ATOM 665 N N . PRO A 1 88 ? 4.421 0.325 6.416 1.00 81.88 88 PRO A N 1
ATOM 666 C CA . PRO A 1 88 ? 4.125 1.749 6.231 1.00 81.88 88 PRO A CA 1
ATOM 667 C C . PRO A 1 88 ? 5.347 2.579 5.812 1.00 81.88 88 PRO A C 1
ATOM 669 O O . PRO A 1 88 ? 5.261 3.399 4.901 1.00 81.88 88 PRO A O 1
ATOM 672 N N . THR A 1 89 ? 6.511 2.344 6.429 1.00 82.50 89 THR A N 1
ATOM 673 C CA . THR A 1 89 ? 7.747 3.070 6.081 1.00 82.50 89 THR A CA 1
ATOM 674 C C . THR A 1 89 ? 8.183 2.762 4.647 1.00 82.50 89 THR A C 1
ATOM 676 O O . THR A 1 89 ? 8.521 3.674 3.889 1.00 82.50 89 THR A O 1
ATOM 679 N N . LEU A 1 90 ? 8.118 1.486 4.251 1.00 85.44 90 LEU A N 1
ATOM 680 C CA . LEU A 1 90 ? 8.402 1.039 2.890 1.00 85.44 90 LEU A CA 1
ATOM 681 C C . LEU A 1 90 ? 7.470 1.706 1.874 1.00 85.44 90 LEU A C 1
ATOM 683 O O . LEU A 1 90 ? 7.942 2.199 0.854 1.00 85.44 90 LEU A O 1
ATOM 687 N N . ILE A 1 91 ? 6.168 1.764 2.166 1.00 86.31 91 ILE A N 1
ATOM 688 C CA . ILE A 1 91 ? 5.162 2.399 1.305 1.00 86.31 91 ILE A CA 1
ATOM 689 C C . ILE A 1 91 ? 5.500 3.873 1.072 1.00 86.31 91 ILE A C 1
ATOM 691 O O . ILE A 1 91 ? 5.513 4.322 -0.075 1.00 86.31 91 ILE A O 1
ATOM 695 N N . ILE A 1 92 ? 5.812 4.630 2.128 1.00 85.44 92 ILE A N 1
ATOM 696 C CA . ILE A 1 92 ? 6.150 6.059 2.025 1.00 85.44 92 ILE A CA 1
ATOM 697 C C . ILE A 1 92 ? 7.386 6.266 1.138 1.00 85.44 92 ILE A C 1
ATOM 699 O O . ILE A 1 92 ? 7.373 7.100 0.224 1.00 85.44 92 ILE A O 1
ATOM 703 N N . HIS A 1 93 ? 8.439 5.482 1.381 1.00 87.12 93 HIS A N 1
ATOM 704 C CA . HIS A 1 93 ? 9.698 5.560 0.638 1.00 87.12 93 HIS A CA 1
ATOM 705 C C . HIS A 1 93 ? 9.528 5.172 -0.835 1.00 87.12 93 HIS A C 1
ATOM 707 O O . HIS A 1 93 ? 9.896 5.938 -1.730 1.00 87.12 93 HIS A O 1
ATOM 713 N N . ALA A 1 94 ? 8.901 4.024 -1.098 1.00 90.88 94 ALA A N 1
ATOM 714 C CA . ALA A 1 94 ? 8.659 3.532 -2.448 1.00 90.88 94 ALA A CA 1
ATOM 715 C C . ALA A 1 94 ? 7.765 4.494 -3.240 1.00 90.88 94 ALA A C 1
ATOM 717 O O . ALA A 1 94 ? 8.088 4.821 -4.379 1.00 90.88 94 ALA A O 1
ATOM 718 N N . THR A 1 95 ? 6.703 5.034 -2.630 1.00 88.44 95 THR A N 1
ATOM 719 C CA . THR A 1 95 ? 5.836 6.019 -3.299 1.00 88.44 95 THR A CA 1
ATOM 720 C C . THR A 1 95 ? 6.619 7.258 -3.719 1.00 88.44 95 THR A C 1
ATOM 722 O O . THR A 1 95 ? 6.500 7.709 -4.855 1.00 88.44 95 THR A O 1
ATOM 725 N N . SER A 1 96 ? 7.477 7.777 -2.838 1.00 86.94 96 SER A N 1
ATOM 726 C CA . SER A 1 96 ? 8.309 8.946 -3.137 1.00 86.94 96 SER A CA 1
ATOM 727 C C . SER A 1 96 ? 9.252 8.691 -4.317 1.00 86.94 96 SER A C 1
ATOM 729 O O . SER A 1 96 ? 9.423 9.555 -5.180 1.00 86.94 96 SER A O 1
ATOM 731 N N . LYS A 1 97 ? 9.844 7.492 -4.397 1.00 91.31 97 LYS A N 1
ATOM 732 C CA . LYS A 1 97 ? 10.676 7.090 -5.538 1.00 91.31 97 LYS A CA 1
ATOM 733 C C . LYS A 1 97 ? 9.862 6.900 -6.818 1.00 91.31 97 LYS A C 1
ATOM 735 O O . LYS A 1 97 ? 10.303 7.360 -7.866 1.00 91.31 97 LYS A O 1
ATOM 740 N N . ILE A 1 98 ? 8.675 6.297 -6.749 1.00 91.44 98 ILE A N 1
ATOM 741 C CA . ILE A 1 98 ? 7.795 6.130 -7.916 1.00 91.44 98 ILE A CA 1
ATOM 742 C C . ILE A 1 98 ? 7.346 7.490 -8.457 1.00 91.44 98 ILE A C 1
ATOM 744 O O . ILE A 1 98 ? 7.353 7.692 -9.667 1.00 91.44 98 ILE A O 1
ATOM 748 N N . LEU A 1 99 ? 7.018 8.449 -7.589 1.00 88.56 99 LEU A N 1
ATOM 749 C CA . LEU A 1 99 ? 6.667 9.807 -8.011 1.00 88.56 99 LEU A CA 1
ATOM 750 C C . LEU A 1 99 ? 7.823 10.485 -8.760 1.00 88.56 99 LEU A C 1
ATOM 752 O O . LEU A 1 99 ? 7.595 11.074 -9.813 1.00 88.56 99 LEU A O 1
ATOM 756 N N . LYS A 1 100 ? 9.066 10.340 -8.276 1.00 89.25 100 LYS A N 1
ATOM 757 C CA . LYS A 1 100 ? 10.266 10.812 -8.992 1.00 89.25 100 LYS A CA 1
ATOM 758 C C . LYS A 1 100 ? 10.451 10.087 -10.328 1.00 89.25 100 LYS A C 1
ATOM 760 O O . LYS A 1 100 ? 10.673 10.734 -11.345 1.00 89.25 100 LYS A O 1
ATOM 765 N N . ARG A 1 101 ? 10.296 8.758 -10.348 1.00 91.81 101 ARG A N 1
ATOM 766 C CA . ARG A 1 101 ? 10.355 7.924 -11.560 1.00 91.81 101 ARG A CA 1
ATOM 767 C C . ARG A 1 101 ? 9.354 8.396 -12.609 1.00 91.81 101 ARG A C 1
ATOM 769 O O . ARG A 1 101 ? 9.700 8.479 -13.781 1.00 91.81 101 ARG A O 1
ATOM 776 N N . ASN A 1 102 ? 8.133 8.728 -12.195 1.00 88.19 102 ASN A N 1
ATOM 777 C CA . ASN A 1 102 ? 7.065 9.185 -13.085 1.00 88.19 102 ASN A CA 1
ATOM 778 C C . ASN A 1 102 ? 7.357 10.558 -13.724 1.00 88.19 102 ASN A C 1
ATOM 780 O O . ASN A 1 102 ? 6.704 10.912 -14.699 1.00 88.19 102 ASN A O 1
ATOM 784 N N . GLN A 1 103 ? 8.327 11.318 -13.204 1.00 87.31 103 GLN A N 1
ATOM 785 C CA . GLN A 1 103 ? 8.790 12.585 -13.787 1.00 87.31 103 GLN A CA 1
ATOM 786 C C . GLN A 1 103 ? 9.946 12.398 -14.785 1.00 87.31 103 GLN A C 1
ATOM 788 O O . GLN A 1 103 ? 10.349 13.359 -15.439 1.00 87.31 103 GLN A O 1
ATOM 793 N N . LEU A 1 104 ? 10.505 11.187 -14.903 1.00 87.94 104 LEU A N 1
ATOM 794 C CA . LEU A 1 104 ? 11.596 10.896 -15.830 1.00 87.94 104 LEU A CA 1
ATOM 795 C C . LEU A 1 104 ? 11.067 10.655 -17.246 1.00 87.94 104 LEU A C 1
ATOM 797 O O . LEU A 1 104 ? 10.159 9.853 -17.460 1.00 87.94 104 LEU A O 1
ATOM 801 N N . TYR A 1 105 ? 11.720 11.280 -18.226 1.00 85.69 105 TYR A N 1
ATOM 802 C CA . TYR A 1 105 ? 11.395 11.130 -19.649 1.00 85.69 105 TYR A CA 1
ATOM 803 C C . TYR A 1 105 ? 12.298 10.123 -20.379 1.00 85.69 105 TYR A C 1
ATOM 805 O O . TYR A 1 105 ? 12.020 9.768 -21.522 1.00 85.69 105 TYR A O 1
ATOM 813 N N . ILE A 1 106 ? 13.378 9.652 -19.742 1.00 90.56 106 ILE A N 1
ATOM 814 C CA . ILE A 1 106 ? 14.372 8.760 -20.357 1.00 90.56 106 ILE A CA 1
ATOM 815 C C . ILE A 1 106 ? 14.005 7.295 -20.058 1.00 90.56 106 ILE A C 1
ATOM 817 O O . ILE A 1 106 ? 14.175 6.860 -18.917 1.00 90.56 106 ILE A O 1
ATOM 821 N N . PRO A 1 107 ? 13.587 6.484 -21.057 1.00 86.19 107 PRO A N 1
ATOM 822 C CA . PRO A 1 107 ? 13.035 5.147 -20.813 1.00 86.19 107 PRO A CA 1
ATOM 823 C C . PRO A 1 107 ? 13.963 4.197 -20.048 1.00 86.19 107 PRO A C 1
ATOM 825 O O . PRO A 1 107 ? 13.497 3.419 -19.217 1.00 86.19 107 PRO A O 1
ATOM 828 N N . GLN A 1 108 ? 15.271 4.259 -20.317 1.00 87.75 108 GLN A N 1
ATOM 829 C CA . GLN A 1 108 ? 16.257 3.413 -19.645 1.00 87.75 108 GLN A CA 1
ATOM 830 C C . GLN A 1 108 ? 16.388 3.768 -18.160 1.00 87.75 108 GLN A C 1
ATOM 832 O O . GLN A 1 108 ? 16.305 2.878 -17.323 1.00 87.75 108 GLN A O 1
ATOM 837 N N . GLN A 1 109 ? 16.489 5.057 -17.824 1.00 91.56 109 GLN A N 1
ATOM 838 C CA . GLN A 1 109 ? 16.569 5.513 -16.432 1.00 91.56 109 GLN A CA 1
ATOM 839 C C . GLN A 1 109 ? 15.285 5.191 -15.662 1.00 91.56 109 GLN A C 1
ATOM 841 O O . GLN A 1 109 ? 15.337 4.684 -14.545 1.00 91.56 109 GLN A O 1
ATOM 846 N N . THR A 1 110 ? 14.125 5.418 -16.284 1.00 90.75 110 THR A N 1
ATOM 847 C CA . THR A 1 110 ? 12.814 5.057 -15.731 1.00 90.75 110 THR A CA 1
ATOM 848 C C . THR A 1 110 ? 12.746 3.562 -15.404 1.00 90.75 110 THR A C 1
ATOM 850 O O . THR A 1 110 ? 12.208 3.166 -14.366 1.00 90.75 110 THR A O 1
ATOM 853 N N . PHE A 1 111 ? 13.317 2.722 -16.273 1.00 89.25 111 PHE A N 1
ATOM 854 C CA . PHE A 1 111 ? 13.382 1.278 -16.077 1.00 89.25 111 PHE A CA 1
ATOM 855 C C . PHE A 1 111 ? 14.371 0.862 -14.983 1.00 89.25 111 PHE A C 1
ATOM 857 O O . PHE A 1 111 ? 14.012 0.055 -14.126 1.00 89.25 111 PHE A O 1
ATOM 864 N N . ASP A 1 112 ? 15.583 1.414 -14.975 1.00 92.56 112 ASP A N 1
ATOM 865 C CA . ASP A 1 112 ? 16.579 1.127 -13.939 1.00 92.56 112 ASP A CA 1
ATOM 866 C C . ASP A 1 112 ? 16.052 1.510 -12.552 1.00 92.56 112 ASP A C 1
ATOM 868 O O . ASP A 1 112 ? 16.080 0.688 -11.637 1.00 92.56 112 ASP A O 1
ATOM 872 N N . MET A 1 113 ? 15.418 2.680 -12.436 1.00 94.88 113 MET A N 1
ATOM 873 C CA . MET A 1 113 ? 14.770 3.118 -11.200 1.00 94.88 113 MET A CA 1
ATOM 874 C C . MET A 1 113 ? 13.603 2.201 -10.801 1.00 94.88 113 MET A C 1
ATOM 876 O O . MET A 1 113 ? 13.402 1.937 -9.620 1.00 94.88 113 MET A O 1
ATOM 880 N N . THR A 1 114 ? 12.849 1.663 -11.767 1.00 93.19 114 THR A N 1
ATOM 881 C CA . THR A 1 114 ? 11.792 0.675 -11.482 1.00 93.19 114 THR A CA 1
ATOM 882 C C . THR A 1 114 ? 12.381 -0.600 -10.873 1.00 93.19 114 THR A C 1
ATOM 884 O O . THR A 1 114 ? 11.856 -1.097 -9.879 1.00 93.19 114 THR A O 1
ATOM 887 N N . ARG A 1 115 ? 13.487 -1.109 -11.434 1.00 93.38 115 ARG A N 1
ATOM 888 C CA . ARG A 1 115 ? 14.186 -2.298 -10.924 1.00 93.38 115 ARG A CA 1
ATOM 889 C C . ARG A 1 115 ? 14.731 -2.072 -9.515 1.00 93.38 115 ARG A C 1
ATOM 891 O O . ARG A 1 115 ? 14.592 -2.949 -8.673 1.00 93.38 115 ARG A O 1
ATOM 898 N N . GLU A 1 116 ? 15.333 -0.914 -9.261 1.00 95.50 116 GLU A N 1
ATOM 899 C CA . GLU A 1 116 ? 15.854 -0.561 -7.936 1.00 95.50 116 GLU A CA 1
ATOM 900 C C . GLU A 1 116 ? 14.748 -0.535 -6.877 1.00 95.50 116 GLU A C 1
ATOM 902 O O . GLU A 1 116 ? 14.907 -1.109 -5.801 1.00 95.50 116 GLU A O 1
ATOM 907 N N . ILE A 1 117 ? 13.603 0.083 -7.190 1.00 94.75 117 ILE A N 1
ATOM 908 C CA . ILE A 1 117 ? 12.457 0.121 -6.273 1.00 94.75 117 ILE A CA 1
ATOM 909 C C . ILE A 1 117 ? 11.927 -1.297 -6.017 1.00 94.75 117 ILE A C 1
ATOM 911 O O . ILE A 1 117 ? 11.655 -1.633 -4.867 1.00 94.75 117 ILE A O 1
ATOM 915 N N . ASP A 1 118 ? 11.807 -2.137 -7.050 1.00 94.25 118 ASP A N 1
ATOM 916 C CA . ASP A 1 118 ? 11.328 -3.521 -6.908 1.00 94.25 118 ASP A CA 1
ATOM 917 C C . ASP A 1 118 ? 12.260 -4.365 -6.021 1.00 94.25 118 ASP A C 1
ATOM 919 O O . ASP A 1 118 ? 11.813 -5.054 -5.106 1.00 94.25 118 ASP A O 1
ATOM 923 N N . GLN A 1 119 ? 13.575 -4.238 -6.210 1.00 93.06 119 GLN A N 1
ATOM 924 C CA . GLN A 1 119 ? 14.569 -4.916 -5.372 1.00 93.06 119 GLN A CA 1
ATOM 925 C C . GLN A 1 119 ? 14.502 -4.464 -3.908 1.00 93.06 119 GLN A C 1
ATOM 927 O O . GLN A 1 119 ? 14.614 -5.291 -3.002 1.00 93.06 119 GLN A O 1
ATOM 932 N N . GLU A 1 120 ? 14.294 -3.169 -3.659 1.00 91.69 120 GLU A N 1
ATOM 933 C CA . GLU A 1 120 ? 14.091 -2.647 -2.305 1.00 91.69 120 GLU A CA 1
ATOM 934 C C . GLU A 1 120 ? 12.801 -3.180 -1.673 1.00 91.69 120 GLU A C 1
ATOM 936 O O . GLU A 1 120 ? 12.819 -3.570 -0.503 1.00 91.69 120 GLU A O 1
ATOM 941 N N . LEU A 1 121 ? 11.704 -3.240 -2.440 1.00 90.25 121 LEU A N 1
ATOM 942 C CA . LEU A 1 121 ? 10.441 -3.827 -1.990 1.00 90.25 121 LEU A CA 1
ATOM 943 C C . LEU A 1 121 ? 10.650 -5.287 -1.579 1.00 90.25 121 LEU A C 1
ATOM 945 O O . LEU A 1 121 ? 10.311 -5.639 -0.451 1.00 90.25 121 LEU A O 1
ATOM 949 N N . ILE A 1 122 ? 11.256 -6.107 -2.444 1.00 89.06 122 ILE A N 1
ATOM 950 C CA . ILE A 1 122 ? 11.520 -7.530 -2.182 1.00 89.06 122 ILE A CA 1
ATOM 951 C C . ILE A 1 122 ? 12.378 -7.694 -0.925 1.00 89.06 122 ILE A C 1
ATOM 953 O O . ILE A 1 122 ? 11.945 -8.340 0.032 1.00 89.06 122 ILE A O 1
ATOM 957 N N . LYS A 1 123 ? 13.535 -7.025 -0.870 1.00 88.00 123 LYS A N 1
ATOM 958 C CA . LYS A 1 123 ? 14.480 -7.122 0.252 1.00 88.00 123 LYS A CA 1
ATOM 959 C C . LYS A 1 123 ? 13.853 -6.736 1.592 1.00 88.00 123 LYS A C 1
ATOM 961 O O . LYS A 1 123 ? 14.168 -7.329 2.620 1.00 88.00 123 LYS A O 1
ATOM 966 N N . MET A 1 124 ? 12.989 -5.721 1.613 1.00 82.75 124 MET A N 1
ATOM 967 C CA . MET A 1 124 ? 12.291 -5.320 2.839 1.00 82.75 124 MET A CA 1
ATOM 968 C C . MET A 1 124 ? 11.197 -6.322 3.216 1.00 82.75 124 MET A C 1
ATOM 970 O O . MET A 1 124 ? 11.010 -6.611 4.395 1.00 82.75 124 MET A O 1
ATOM 974 N N . THR A 1 125 ? 10.494 -6.893 2.236 1.00 83.88 125 THR A N 1
ATOM 975 C CA . THR A 1 125 ? 9.474 -7.916 2.501 1.00 83.88 125 THR A CA 1
ATOM 976 C C . THR A 1 125 ? 10.037 -9.257 2.959 1.00 83.88 125 THR A C 1
ATOM 978 O O . THR A 1 125 ? 9.366 -9.945 3.724 1.00 83.88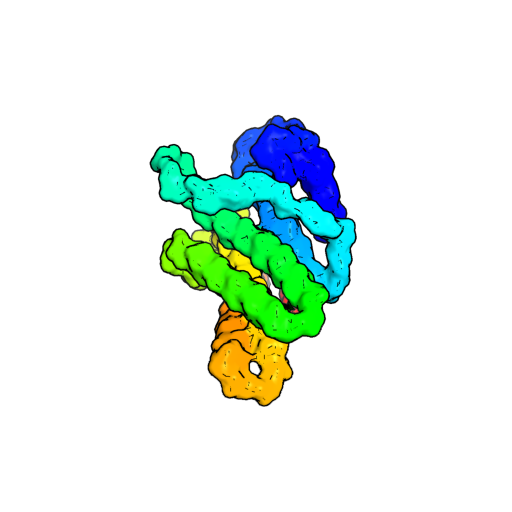 125 THR A O 1
ATOM 981 N N . GLU A 1 126 ? 11.267 -9.602 2.575 1.00 84.75 126 GLU A N 1
ATOM 982 C CA . GLU A 1 126 ? 11.985 -10.790 3.063 1.00 84.75 126 GLU A CA 1
ATOM 983 C C . GLU A 1 126 ? 12.296 -10.723 4.566 1.00 84.75 126 GLU A C 1
ATOM 985 O O . GLU A 1 126 ? 12.463 -11.754 5.211 1.00 84.75 126 GLU A O 1
ATOM 990 N N . GLN A 1 127 ? 12.330 -9.520 5.148 1.00 84.00 127 GLN A N 1
ATOM 991 C CA . GLN A 1 127 ? 12.520 -9.328 6.590 1.00 84.00 127 GLN A CA 1
ATOM 992 C C . GLN A 1 127 ? 11.240 -9.595 7.392 1.00 84.00 127 GLN A C 1
ATOM 994 O O . GLN A 1 127 ? 11.289 -9.713 8.617 1.00 84.00 127 GLN A O 1
ATOM 999 N N . LEU A 1 128 ? 10.083 -9.665 6.726 1.00 81.25 128 LEU A N 1
ATOM 1000 C CA . LEU A 1 128 ? 8.817 -9.941 7.385 1.00 81.25 128 LEU A CA 1
ATOM 1001 C C . LEU A 1 128 ? 8.636 -11.455 7.566 1.00 81.25 128 LEU A C 1
ATOM 1003 O O . LEU A 1 128 ? 8.841 -12.215 6.618 1.00 81.25 128 LEU A O 1
ATOM 1007 N N . PRO A 1 129 ? 8.172 -11.909 8.744 1.00 82.88 129 PRO A N 1
ATOM 1008 C CA . PRO A 1 129 ? 7.793 -13.302 8.938 1.00 82.88 129 PRO A CA 1
ATOM 1009 C C . PRO A 1 129 ? 6.788 -13.759 7.877 1.00 82.88 129 PRO A C 1
ATOM 1011 O O . PRO A 1 129 ? 5.871 -13.017 7.519 1.00 82.88 129 PRO A O 1
ATOM 1014 N N . SER A 1 130 ? 6.897 -15.008 7.423 1.00 77.12 130 SER A N 1
ATOM 1015 C CA . SER A 1 130 ? 5.951 -15.588 6.456 1.00 77.12 130 SER A CA 1
ATOM 1016 C C . SER A 1 130 ? 4.497 -15.508 6.942 1.00 77.12 130 SER A C 1
ATOM 1018 O O . SER A 1 130 ? 3.586 -15.262 6.151 1.00 77.12 130 SER A O 1
ATOM 1020 N N . SER A 1 131 ? 4.282 -15.621 8.257 1.00 77.31 131 SER A N 1
ATOM 1021 C CA . SER A 1 131 ? 2.980 -15.478 8.915 1.00 77.31 131 SER A CA 1
ATOM 1022 C C . SER A 1 131 ? 2.355 -14.090 8.761 1.00 77.31 131 SER A C 1
ATOM 1024 O O . SER A 1 131 ? 1.130 -13.977 8.824 1.00 77.31 131 SER A O 1
ATOM 1026 N N . SER A 1 132 ? 3.149 -13.044 8.508 1.00 81.00 132 SER A N 1
ATOM 1027 C CA . SER A 1 132 ? 2.637 -11.698 8.240 1.00 81.00 132 SER A CA 1
ATOM 1028 C C . SER A 1 132 ? 1.787 -11.679 6.975 1.00 81.00 132 SER A C 1
ATOM 1030 O O . SER A 1 132 ? 0.748 -11.033 6.964 1.00 81.00 132 SER A O 1
ATOM 1032 N N . TRP A 1 133 ? 2.138 -12.468 5.957 1.00 83.25 133 TRP A N 1
ATOM 1033 C CA . TRP A 1 133 ? 1.476 -12.488 4.646 1.00 83.25 133 TRP A CA 1
ATOM 1034 C C . TRP A 1 133 ? 0.158 -13.271 4.598 1.00 83.25 133 TRP A C 1
ATOM 1036 O O . TRP A 1 133 ? -0.441 -13.407 3.524 1.00 83.25 133 TRP A O 1
ATOM 1046 N N . ARG A 1 134 ? -0.311 -13.782 5.744 1.00 83.56 134 ARG A N 1
ATOM 1047 C CA . ARG A 1 134 ? -1.563 -14.538 5.836 1.00 83.56 134 ARG A CA 1
ATOM 1048 C C . ARG A 1 134 ? -2.784 -13.708 5.400 1.00 83.56 134 ARG A C 1
ATOM 1050 O O . ARG A 1 134 ? -2.770 -12.476 5.523 1.00 83.56 134 ARG A O 1
ATOM 1057 N N . PRO A 1 135 ? -3.869 -14.360 4.942 1.00 77.12 135 PRO A N 1
ATOM 1058 C CA . PRO A 1 135 ? -5.144 -13.687 4.718 1.00 77.12 135 PRO A CA 1
ATOM 1059 C C . PRO A 1 135 ? -5.645 -12.954 5.978 1.00 77.12 135 PRO A C 1
ATOM 1061 O O . PRO A 1 135 ? -5.372 -13.407 7.099 1.00 77.12 135 PRO A O 1
ATOM 1064 N N . PRO A 1 136 ? -6.371 -11.829 5.820 1.00 78.06 136 PRO A N 1
ATOM 1065 C CA . PRO A 1 136 ? -7.077 -11.201 6.930 1.00 78.06 136 PRO A CA 1
ATOM 1066 C C . PRO A 1 136 ? -8.071 -12.188 7.552 1.00 78.06 136 PRO A C 1
ATOM 1068 O O . PRO A 1 136 ? -8.796 -12.875 6.839 1.00 78.06 136 PRO A O 1
ATOM 1071 N N . SER A 1 137 ? -8.096 -12.248 8.877 1.00 78.19 137 SER A N 1
ATOM 1072 C CA . SER A 1 137 ? -8.988 -13.075 9.681 1.00 78.19 137 SER A CA 1
ATOM 1073 C C . SER A 1 137 ? -9.640 -12.188 10.727 1.00 78.19 137 SER A C 1
ATOM 1075 O O . SER A 1 137 ? -9.091 -11.985 11.807 1.00 78.19 137 SER A O 1
ATOM 1077 N N . LEU A 1 138 ? -10.806 -11.649 10.377 1.00 73.38 138 LEU A N 1
ATOM 1078 C CA . LEU A 1 138 ? -11.640 -10.855 11.282 1.00 73.38 138 LEU A CA 1
ATOM 1079 C C . LEU A 1 138 ? -12.599 -11.733 12.106 1.00 73.38 138 LEU A C 1
ATOM 1081 O O . LEU A 1 138 ? -13.202 -11.258 13.061 1.00 73.38 138 LEU A O 1
ATOM 1085 N N . ALA A 1 139 ? -12.735 -13.015 11.748 1.00 73.25 139 ALA A N 1
ATOM 1086 C CA . ALA A 1 139 ? -13.605 -13.953 12.445 1.00 73.25 139 ALA A CA 1
ATOM 1087 C C . ALA A 1 139 ? -13.136 -14.181 13.890 1.00 73.25 139 ALA A C 1
ATOM 1089 O O . ALA A 1 139 ? -11.957 -14.449 14.129 1.00 73.25 139 ALA A O 1
ATOM 1090 N N . GLY A 1 140 ? -14.074 -14.096 14.836 1.00 73.06 140 GLY A N 1
ATOM 1091 C CA . GLY A 1 140 ? -13.814 -14.310 16.261 1.00 73.06 140 GLY A CA 1
ATOM 1092 C C . GLY A 1 140 ? -13.115 -13.147 16.971 1.00 73.06 140 GLY A C 1
ATOM 1093 O O . GLY A 1 140 ? -12.727 -13.308 18.123 1.00 73.06 140 GLY A O 1
ATOM 1094 N N . LEU A 1 141 ? -12.939 -11.996 16.310 1.00 79.31 141 LEU A N 1
ATOM 1095 C CA . LEU A 1 141 ? -12.441 -10.784 16.960 1.00 79.31 141 LEU A CA 1
ATOM 1096 C C . LEU A 1 141 ? -13.606 -9.970 17.522 1.00 79.31 141 LEU A C 1
ATOM 1098 O O . LEU A 1 141 ? -14.595 -9.736 16.829 1.00 79.31 141 LEU A O 1
ATOM 1102 N N . GLU A 1 142 ? -13.464 -9.512 18.763 1.00 77.25 142 GLU A N 1
ATOM 1103 C CA . GLU A 1 142 ? -14.412 -8.581 19.371 1.00 77.25 142 GLU A CA 1
ATOM 1104 C C . GLU A 1 142 ? -14.347 -7.217 18.673 1.00 77.25 142 GLU A C 1
ATOM 1106 O O . GLU A 1 142 ? -13.259 -6.732 18.322 1.00 77.25 142 GLU A O 1
ATOM 1111 N N . LEU A 1 143 ? -15.519 -6.603 18.478 1.00 73.88 143 LEU A N 1
ATOM 1112 C CA . LEU A 1 143 ? -15.641 -5.246 17.950 1.00 73.88 143 LEU A CA 1
ATOM 1113 C C . LEU A 1 143 ? -14.875 -4.275 18.860 1.00 73.88 143 LEU A C 1
ATOM 1115 O O . LEU A 1 143 ? -14.871 -4.434 20.076 1.00 73.88 143 LEU A O 1
ATOM 1119 N N . ASP A 1 144 ? -14.177 -3.314 18.256 1.00 73.62 144 ASP A N 1
ATOM 1120 C CA . ASP A 1 144 ? -13.331 -2.323 18.940 1.00 73.62 144 ASP A CA 1
ATOM 1121 C C . ASP A 1 144 ? -12.161 -2.888 19.766 1.00 73.62 144 ASP A C 1
ATOM 1123 O O . ASP A 1 144 ? -11.441 -2.145 20.436 1.00 73.62 144 ASP A O 1
ATOM 1127 N N . SER A 1 145 ? -11.877 -4.191 19.660 1.00 80.06 145 SER A N 1
ATOM 1128 C CA . SER A 1 145 ? -10.687 -4.760 20.286 1.00 80.06 145 SER A CA 1
ATOM 1129 C C . SER A 1 145 ? -9.402 -4.257 19.621 1.00 80.06 145 SER A C 1
ATOM 1131 O O . SER A 1 145 ? -9.297 -4.091 18.400 1.00 80.06 145 SER A O 1
ATOM 1133 N N . VAL A 1 146 ? -8.346 -4.116 20.425 1.00 79.44 146 VAL A N 1
ATOM 1134 C CA . VAL A 1 146 ? -6.991 -3.802 19.939 1.00 79.44 146 VAL A CA 1
ATOM 1135 C C . VAL A 1 146 ? -6.532 -4.829 18.892 1.00 79.44 146 VAL A C 1
ATOM 1137 O O . VAL A 1 146 ? -5.826 -4.493 17.942 1.00 79.44 146 VAL A O 1
ATOM 1140 N N . GLN A 1 147 ? -6.961 -6.087 19.020 1.00 79.50 147 GLN A N 1
ATOM 1141 C CA . GLN A 1 147 ? -6.654 -7.139 18.055 1.00 79.50 147 GLN A CA 1
ATOM 1142 C C . GLN A 1 147 ? -7.357 -6.919 16.709 1.00 79.50 147 GLN A C 1
ATOM 1144 O O . GLN A 1 147 ? -6.698 -7.040 15.674 1.00 79.50 147 GLN A O 1
ATOM 1149 N N . ALA A 1 148 ? -8.644 -6.549 16.710 1.00 79.38 148 ALA A N 1
ATOM 1150 C CA . ALA A 1 148 ? -9.373 -6.169 15.499 1.00 79.38 148 ALA A CA 1
ATOM 1151 C C . ALA A 1 148 ? -8.722 -4.966 14.806 1.00 79.38 148 ALA A C 1
ATOM 1153 O O . ALA A 1 148 ? -8.521 -4.992 13.589 1.00 79.38 148 ALA A O 1
ATOM 1154 N N . PHE A 1 149 ? -8.290 -3.963 15.576 1.00 81.94 149 PHE A N 1
ATOM 1155 C CA . PHE A 1 149 ? -7.554 -2.816 15.045 1.00 81.94 149 PHE A CA 1
ATOM 1156 C C . PHE A 1 149 ? -6.258 -3.233 14.333 1.00 81.94 149 PHE A C 1
ATOM 1158 O O . PHE A 1 149 ? -6.040 -2.860 13.179 1.00 81.94 149 PHE A O 1
ATOM 1165 N N . TRP A 1 150 ? -5.402 -4.035 14.977 1.00 83.44 150 TRP A N 1
ATOM 1166 C CA . TRP A 1 150 ? -4.143 -4.478 14.363 1.00 83.44 150 TRP A CA 1
ATOM 1167 C C . TRP A 1 150 ? -4.358 -5.403 13.163 1.00 83.44 150 TRP A C 1
ATOM 1169 O O . TRP A 1 150 ? -3.570 -5.379 12.214 1.00 83.44 150 TRP A O 1
ATOM 1179 N N . GLU A 1 151 ? -5.423 -6.204 13.177 1.00 83.44 151 GLU A N 1
ATOM 1180 C CA . GLU A 1 151 ? -5.819 -7.045 12.051 1.00 83.44 151 GLU A CA 1
ATOM 1181 C C . GLU A 1 151 ? -6.232 -6.201 10.842 1.00 83.44 151 GLU A C 1
ATOM 1183 O O . GLU A 1 151 ? -5.707 -6.401 9.741 1.00 83.44 151 GLU A O 1
ATOM 1188 N N . ALA A 1 152 ? -7.110 -5.218 11.060 1.00 82.31 152 ALA A N 1
ATOM 1189 C CA . ALA A 1 152 ? -7.531 -4.271 10.038 1.00 82.31 152 ALA A CA 1
ATOM 1190 C C . ALA A 1 152 ? -6.332 -3.475 9.513 1.00 82.31 152 ALA A C 1
ATOM 1192 O O . ALA A 1 152 ? -6.114 -3.407 8.303 1.00 82.31 152 ALA A O 1
ATOM 1193 N N . ARG A 1 153 ? -5.492 -2.945 10.410 1.00 83.25 153 ARG A N 1
ATOM 1194 C CA . ARG A 1 153 ? -4.271 -2.219 10.049 1.00 83.25 153 ARG A CA 1
ATOM 1195 C C . ARG A 1 153 ? -3.367 -3.046 9.143 1.00 83.25 153 ARG A C 1
ATOM 1197 O O . ARG A 1 153 ? -2.962 -2.571 8.087 1.00 83.25 153 ARG A O 1
ATOM 1204 N N . ARG A 1 154 ? -3.093 -4.298 9.509 1.00 85.69 154 ARG A N 1
ATOM 1205 C CA . ARG A 1 154 ? -2.257 -5.184 8.694 1.00 85.69 154 ARG A CA 1
ATOM 1206 C C . ARG A 1 154 ? -2.893 -5.471 7.329 1.00 85.69 154 ARG A C 1
ATOM 1208 O O . ARG A 1 154 ? -2.183 -5.555 6.328 1.00 85.69 154 ARG A O 1
ATOM 1215 N N . ALA A 1 155 ? -4.218 -5.622 7.263 1.00 84.88 155 ALA A N 1
ATOM 1216 C CA . ALA A 1 155 ? -4.927 -5.781 5.994 1.00 84.88 155 ALA A CA 1
ATOM 1217 C C . ALA A 1 155 ? -4.752 -4.549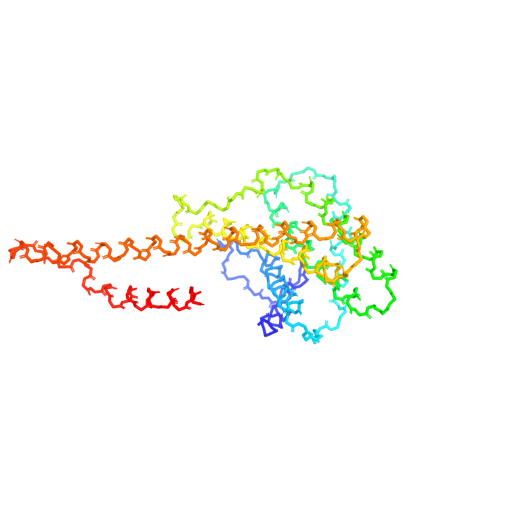 5.085 1.00 84.88 155 ALA A C 1
ATOM 1219 O O . ALA A 1 155 ? -4.440 -4.713 3.902 1.00 84.88 155 ALA A O 1
ATOM 1220 N N . TRP A 1 156 ? -4.863 -3.340 5.648 1.00 85.56 156 TRP A N 1
ATOM 1221 C CA . TRP A 1 156 ? -4.607 -2.075 4.952 1.00 85.56 156 TRP A CA 1
ATOM 1222 C C . TRP A 1 156 ? -3.160 -1.948 4.478 1.00 85.56 156 TRP A C 1
ATOM 1224 O O . TRP A 1 156 ? -2.932 -1.647 3.308 1.00 85.56 156 TRP A O 1
ATOM 1234 N N . ASP A 1 157 ? -2.183 -2.237 5.337 1.00 86.88 157 ASP A N 1
ATOM 1235 C CA . ASP A 1 157 ? -0.767 -2.128 4.976 1.00 86.88 157 ASP A CA 1
ATOM 1236 C C . ASP A 1 157 ? -0.411 -3.082 3.818 1.00 86.88 157 ASP A C 1
ATOM 1238 O O . ASP A 1 157 ? 0.280 -2.690 2.876 1.00 86.88 157 ASP A O 1
ATOM 1242 N N . HIS A 1 158 ? -0.951 -4.309 3.802 1.00 88.12 158 HIS A N 1
ATOM 1243 C CA . HIS A 1 158 ? -0.792 -5.205 2.649 1.00 88.12 158 HIS A CA 1
ATOM 1244 C C . HIS A 1 158 ? -1.472 -4.684 1.389 1.00 88.12 158 HIS A C 1
ATOM 1246 O O . HIS A 1 158 ? -0.929 -4.832 0.295 1.00 88.12 158 HIS A O 1
ATOM 1252 N N . MET A 1 159 ? -2.668 -4.112 1.516 1.00 87.81 159 MET A N 1
ATOM 1253 C CA . MET A 1 159 ? -3.368 -3.544 0.372 1.00 87.81 159 MET A CA 1
ATOM 1254 C C . MET A 1 159 ? -2.556 -2.410 -0.251 1.00 87.81 159 MET A C 1
ATOM 1256 O O . MET A 1 159 ? -2.371 -2.380 -1.464 1.00 87.81 159 MET A O 1
ATOM 1260 N N . TYR A 1 160 ? -1.994 -1.539 0.581 1.00 88.94 160 TYR A N 1
ATOM 1261 C CA . TYR A 1 160 ? -1.095 -0.483 0.150 1.00 88.94 160 TYR A CA 1
ATOM 1262 C C . TYR A 1 160 ? 0.175 -1.014 -0.503 1.00 88.94 160 TYR A C 1
ATOM 1264 O O . TYR A 1 160 ? 0.522 -0.550 -1.586 1.00 88.94 160 TYR A O 1
ATOM 1272 N N . TYR A 1 161 ? 0.818 -2.027 0.076 1.00 92.06 161 TYR A N 1
ATOM 1273 C CA . TYR A 1 161 ? 1.972 -2.677 -0.542 1.00 92.06 161 TYR A CA 1
ATOM 1274 C C . TYR A 1 161 ? 1.672 -3.173 -1.963 1.00 92.06 161 TYR A C 1
ATOM 1276 O O . TYR A 1 161 ? 2.392 -2.829 -2.901 1.00 92.06 161 TYR A O 1
ATOM 1284 N N . TYR A 1 162 ? 0.584 -3.923 -2.157 1.00 91.12 162 TYR A N 1
ATOM 1285 C CA . TYR A 1 162 ? 0.238 -4.410 -3.493 1.00 91.12 162 TYR A CA 1
ATOM 1286 C C . TYR A 1 162 ? -0.177 -3.277 -4.436 1.00 91.12 162 TYR A C 1
ATOM 1288 O O . TYR A 1 162 ? 0.125 -3.354 -5.623 1.00 91.12 162 TYR A O 1
ATOM 1296 N N . THR A 1 163 ? -0.788 -2.198 -3.939 1.00 91.31 163 THR A N 1
ATOM 1297 C CA . THR A 1 163 ? -1.043 -0.995 -4.748 1.00 91.31 163 THR A CA 1
ATOM 1298 C C . THR A 1 163 ? 0.262 -0.370 -5.241 1.00 91.31 163 THR A C 1
ATOM 1300 O O . THR A 1 163 ? 0.348 -0.010 -6.412 1.00 91.31 163 THR A O 1
ATOM 1303 N N . ILE A 1 164 ? 1.300 -0.298 -4.402 1.00 92.94 164 ILE A N 1
ATOM 1304 C CA . ILE A 1 164 ? 2.628 0.190 -4.801 1.00 92.94 164 ILE A CA 1
ATOM 1305 C C . ILE A 1 164 ? 3.255 -0.704 -5.871 1.00 92.94 164 ILE A C 1
ATOM 1307 O O . ILE A 1 164 ? 3.685 -0.185 -6.900 1.00 92.94 164 ILE A O 1
ATOM 1311 N N . VAL A 1 165 ? 3.254 -2.029 -5.684 1.00 93.44 165 VAL A N 1
ATOM 1312 C CA . VAL A 1 165 ? 3.751 -2.980 -6.698 1.00 93.44 165 VAL A CA 1
ATOM 1313 C C . VAL A 1 165 ? 2.985 -2.810 -8.013 1.00 93.44 165 VAL A C 1
ATOM 1315 O O . VAL A 1 165 ? 3.581 -2.748 -9.088 1.00 93.44 165 VAL A O 1
ATOM 1318 N N . ASN A 1 166 ? 1.660 -2.666 -7.938 1.00 89.44 166 ASN A N 1
ATOM 1319 C CA . ASN A 1 166 ? 0.828 -2.452 -9.112 1.00 89.44 166 ASN A CA 1
ATOM 1320 C C . ASN A 1 166 ? 1.231 -1.168 -9.854 1.00 89.44 166 ASN A C 1
ATOM 1322 O O . ASN A 1 166 ? 1.535 -1.220 -11.040 1.00 89.44 166 ASN A O 1
ATOM 1326 N N . GLN A 1 167 ? 1.319 -0.035 -9.153 1.00 90.31 167 GLN A N 1
ATOM 1327 C CA . GLN A 1 167 ? 1.685 1.265 -9.733 1.00 90.31 167 GLN A CA 1
ATOM 1328 C C . GLN A 1 167 ? 3.134 1.317 -10.249 1.00 90.31 167 GLN A C 1
ATOM 1330 O O . GLN A 1 167 ? 3.435 2.007 -11.227 1.00 90.31 167 GLN A O 1
ATOM 1335 N N . LEU A 1 168 ? 4.046 0.564 -9.633 1.00 93.38 168 LEU A N 1
ATOM 1336 C CA . LEU A 1 168 ? 5.431 0.448 -10.081 1.00 93.38 168 LEU A CA 1
ATOM 1337 C C . LEU A 1 168 ? 5.512 -0.188 -11.477 1.00 93.38 168 LEU A C 1
ATOM 1339 O O . LEU A 1 168 ? 6.164 0.3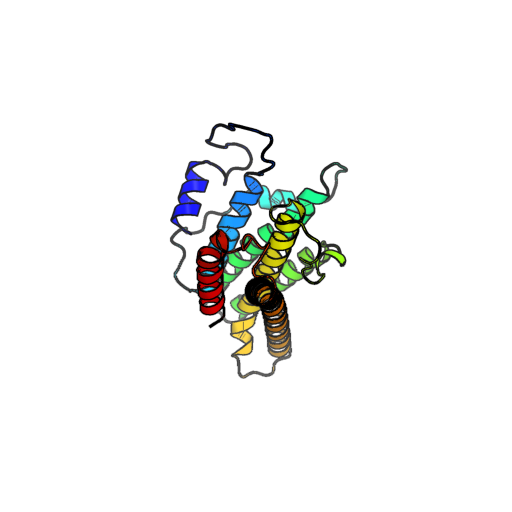68 -12.371 1.00 93.38 168 LEU A O 1
ATOM 1343 N N . HIS A 1 169 ? 4.812 -1.309 -11.674 1.00 89.62 169 HIS A N 1
ATOM 1344 C CA . HIS A 1 169 ? 4.903 -2.122 -12.888 1.00 89.62 169 HIS A CA 1
ATOM 1345 C C . HIS A 1 169 ? 3.864 -1.791 -13.968 1.00 89.62 169 HIS A C 1
ATOM 1347 O O . HIS A 1 169 ? 4.114 -2.101 -15.137 1.00 89.62 169 HIS A O 1
ATOM 1353 N N . LEU A 1 170 ? 2.748 -1.133 -13.622 1.00 87.56 170 LEU A N 1
ATOM 1354 C CA . LEU A 1 170 ? 1.646 -0.804 -14.538 1.00 87.56 170 LEU A CA 1
ATOM 1355 C C . LEU A 1 170 ? 2.112 -0.190 -15.874 1.00 87.56 170 LEU A C 1
ATOM 1357 O O . LEU A 1 170 ? 1.686 -0.700 -16.913 1.00 87.56 170 LEU A O 1
ATOM 1361 N N . PRO A 1 171 ? 3.038 0.795 -15.918 1.00 87.06 171 PRO A N 1
ATOM 1362 C CA . PRO A 1 171 ? 3.476 1.390 -17.185 1.00 87.06 171 PRO A CA 1
ATOM 1363 C C . PRO A 1 171 ? 4.081 0.387 -18.178 1.00 87.06 171 PRO A C 1
ATOM 1365 O O . PRO A 1 171 ? 3.985 0.574 -19.388 1.00 87.06 171 PRO A O 1
ATOM 1368 N N . TYR A 1 172 ? 4.692 -0.694 -17.686 1.00 82.31 172 TYR A N 1
ATOM 1369 C CA . TYR A 1 172 ? 5.322 -1.708 -18.532 1.00 82.31 172 TYR A CA 1
ATOM 1370 C C . TYR A 1 172 ? 4.333 -2.760 -19.023 1.00 82.31 172 TYR A C 1
ATOM 1372 O O . TYR A 1 172 ? 4.565 -3.349 -20.071 1.00 82.31 172 TYR A O 1
ATOM 1380 N N . THR A 1 173 ? 3.222 -2.964 -18.314 1.00 74.06 173 THR A N 1
ATOM 1381 C CA . THR A 1 173 ? 2.156 -3.889 -18.741 1.00 74.06 173 THR A CA 1
ATOM 1382 C C . THR A 1 173 ? 1.391 -3.387 -19.960 1.00 74.06 173 THR A C 1
ATOM 1384 O O . THR A 1 173 ? 0.922 -4.179 -20.769 1.00 74.06 173 THR A O 1
ATOM 1387 N N . LEU A 1 174 ? 1.340 -2.064 -20.133 1.00 70.19 174 LEU A N 1
ATOM 1388 C CA . LEU A 1 174 ? 0.739 -1.404 -21.290 1.00 70.19 174 LEU A CA 1
ATOM 1389 C C . LEU A 1 174 ? 1.664 -1.416 -22.521 1.00 70.19 174 LEU A C 1
ATOM 1391 O O . LEU A 1 174 ? 1.272 -0.982 -23.603 1.00 70.19 174 LEU A O 1
ATOM 1395 N N . CYS A 1 175 ? 2.905 -1.895 -22.379 1.00 71.94 175 CYS A N 1
ATOM 1396 C CA . CYS A 1 175 ? 3.859 -1.957 -23.477 1.00 71.94 175 CYS A CA 1
ATOM 1397 C C . CYS A 1 175 ? 3.614 -3.205 -24.337 1.00 71.94 175 CYS A C 1
ATOM 1399 O O . CYS A 1 175 ? 3.713 -4.327 -23.852 1.00 71.94 175 CYS A O 1
ATOM 1401 N N . MET A 1 176 ? 3.417 -3.029 -25.647 1.00 62.09 176 MET A N 1
ATOM 1402 C CA . MET A 1 176 ? 3.222 -4.132 -26.610 1.00 62.09 176 MET A CA 1
ATOM 1403 C C . MET A 1 176 ? 4.479 -4.999 -26.863 1.00 62.09 176 MET A C 1
ATOM 1405 O O . MET A 1 176 ? 4.495 -5.827 -27.769 1.00 62.09 176 MET A O 1
ATOM 1409 N N . ARG A 1 177 ? 5.574 -4.806 -26.114 1.00 70.75 177 ARG A N 1
ATOM 1410 C CA . ARG A 1 177 ? 6.850 -5.505 -26.342 1.00 70.75 177 ARG A CA 1
ATOM 1411 C C . ARG A 1 177 ? 6.998 -6.712 -25.419 1.00 70.75 177 ARG A C 1
ATOM 1413 O O . ARG A 1 177 ? 7.110 -6.551 -24.210 1.00 70.75 177 ARG A O 1
ATOM 1420 N N . HIS A 1 178 ? 7.180 -7.903 -25.979 1.00 69.62 178 HIS A N 1
ATOM 1421 C CA . HIS A 1 178 ? 7.402 -9.142 -25.217 1.00 69.62 178 HIS A CA 1
ATOM 1422 C C . HIS A 1 178 ? 8.867 -9.366 -24.811 1.00 69.62 178 HIS A C 1
ATOM 1424 O O . HIS A 1 178 ? 9.452 -10.416 -25.059 1.00 69.62 178 HIS A O 1
ATOM 1430 N N . THR A 1 179 ? 9.494 -8.373 -24.179 1.00 81.50 179 THR A N 1
ATOM 1431 C CA . THR A 1 179 ? 10.818 -8.598 -23.571 1.00 81.50 179 THR A CA 1
ATOM 1432 C C . THR A 1 179 ? 10.664 -9.341 -22.237 1.00 81.50 179 THR A C 1
ATOM 1434 O O . THR A 1 179 ? 9.670 -9.103 -21.546 1.00 81.50 179 THR A O 1
ATOM 1437 N N . PRO A 1 180 ? 11.642 -10.162 -21.796 1.00 78.88 180 PRO A N 1
ATOM 1438 C CA . PRO A 1 180 ? 11.570 -10.863 -20.505 1.00 78.88 180 PRO A CA 1
ATOM 1439 C C . PRO A 1 180 ? 11.252 -9.933 -19.325 1.00 78.88 180 PRO A C 1
ATOM 1441 O O . PRO A 1 180 ? 10.537 -10.291 -18.396 1.00 78.88 180 PRO A O 1
ATOM 1444 N N . ARG A 1 181 ? 11.735 -8.689 -19.408 1.00 76.62 181 ARG A N 1
ATOM 1445 C CA . ARG A 1 181 ? 11.530 -7.641 -18.405 1.00 76.62 181 ARG A CA 1
ATOM 1446 C C . ARG A 1 181 ? 10.095 -7.115 -18.377 1.00 76.62 181 ARG A C 1
ATOM 1448 O O . ARG A 1 181 ? 9.544 -6.902 -17.303 1.00 76.62 181 ARG A O 1
ATOM 1455 N N . VAL A 1 182 ? 9.481 -6.927 -19.544 1.00 77.81 182 VAL A N 1
ATOM 1456 C CA . VAL A 1 182 ? 8.062 -6.546 -19.643 1.00 77.81 182 VAL A CA 1
ATOM 1457 C C . VAL A 1 182 ? 7.171 -7.688 -19.158 1.00 77.81 182 VAL A C 1
ATOM 1459 O O . VAL A 1 182 ? 6.222 -7.440 -18.422 1.00 77.81 182 VAL A O 1
ATOM 1462 N N . ILE A 1 183 ? 7.524 -8.935 -19.483 1.00 77.12 183 ILE A N 1
ATOM 1463 C CA . ILE A 1 183 ? 6.805 -10.125 -19.010 1.00 77.12 183 ILE A CA 1
ATOM 1464 C C . ILE A 1 183 ? 6.852 -10.208 -17.478 1.00 77.12 183 ILE A C 1
ATOM 1466 O O . ILE A 1 183 ? 5.809 -10.376 -16.851 1.00 77.12 183 ILE A O 1
ATOM 1470 N N . TYR A 1 184 ? 8.026 -10.013 -16.867 1.00 84.25 184 TYR A N 1
ATOM 1471 C CA . TYR A 1 184 ? 8.160 -9.952 -15.408 1.00 84.25 184 TYR A CA 1
ATOM 1472 C C . TYR A 1 184 ? 7.269 -8.865 -14.792 1.00 84.25 184 TYR A C 1
ATOM 1474 O O . TYR A 1 184 ? 6.451 -9.168 -13.925 1.00 84.25 184 TYR A O 1
ATOM 1482 N N . SER A 1 185 ? 7.355 -7.626 -15.289 1.00 83.88 185 SER A N 1
ATOM 1483 C CA . SER A 1 185 ? 6.511 -6.526 -14.804 1.00 83.88 185 SER A CA 1
ATOM 1484 C C . SER A 1 185 ? 5.017 -6.824 -14.968 1.00 83.88 185 SER A C 1
ATOM 1486 O O . SER A 1 185 ? 4.227 -6.532 -14.073 1.00 83.88 185 SER A O 1
ATOM 1488 N N . SER A 1 186 ? 4.622 -7.464 -16.071 1.00 78.62 186 SER A N 1
ATOM 1489 C CA . SER A 1 186 ? 3.247 -7.918 -16.288 1.00 78.62 186 SER A CA 1
ATOM 1490 C C . SER A 1 186 ? 2.803 -8.931 -15.242 1.00 78.62 186 SER A C 1
ATOM 1492 O O . SER A 1 186 ? 1.725 -8.783 -14.672 1.00 78.62 186 SER A O 1
ATOM 1494 N N . MET A 1 187 ? 3.625 -9.937 -14.945 1.00 79.00 187 MET A N 1
ATOM 1495 C CA . MET A 1 187 ? 3.302 -10.931 -13.920 1.00 79.00 187 MET A CA 1
ATOM 1496 C C . MET A 1 187 ? 3.216 -10.304 -12.525 1.00 79.00 187 MET A C 1
ATOM 1498 O O . MET A 1 187 ? 2.271 -10.595 -11.790 1.00 79.00 187 MET A O 1
ATOM 1502 N N . ALA A 1 188 ? 4.149 -9.414 -12.176 1.00 81.81 188 ALA A N 1
ATOM 1503 C CA . ALA A 1 188 ? 4.154 -8.708 -10.897 1.00 81.81 188 ALA A CA 1
ATOM 1504 C C . ALA A 1 188 ? 2.884 -7.859 -10.714 1.00 81.81 188 ALA A C 1
ATOM 1506 O O . ALA A 1 188 ? 2.204 -7.967 -9.692 1.00 81.81 188 ALA A O 1
ATOM 1507 N N . CYS A 1 189 ? 2.509 -7.089 -11.738 1.00 85.12 189 CYS A N 1
ATOM 1508 C CA . CYS A 1 189 ? 1.299 -6.268 -11.758 1.00 85.12 189 CYS A CA 1
ATOM 1509 C C . CYS A 1 189 ? 0.013 -7.108 -11.657 1.00 85.12 189 CYS A C 1
ATOM 1511 O O . CYS A 1 189 ? -0.838 -6.837 -10.808 1.00 85.12 189 CYS A O 1
ATOM 1513 N N . VAL A 1 190 ? -0.114 -8.175 -12.456 1.00 77.38 190 VAL A N 1
ATOM 1514 C CA . VAL A 1 190 ? -1.282 -9.074 -12.423 1.00 77.38 190 VAL A CA 1
ATOM 1515 C C . VAL A 1 190 ? -1.406 -9.770 -11.067 1.00 77.38 190 VAL A C 1
ATOM 1517 O O . VAL A 1 190 ? -2.502 -9.864 -10.508 1.00 77.38 190 VAL A O 1
ATOM 1520 N N . ASN A 1 191 ? -0.293 -10.241 -10.502 1.00 81.69 191 ASN A N 1
ATOM 1521 C CA . ASN A 1 191 ? -0.289 -10.853 -9.178 1.00 81.69 191 ASN A CA 1
ATOM 1522 C C . ASN A 1 191 ? -0.693 -9.843 -8.094 1.00 81.69 191 ASN A C 1
ATOM 1524 O O . ASN A 1 191 ? -1.553 -10.151 -7.270 1.00 81.69 191 ASN A O 1
ATOM 1528 N N . ALA A 1 192 ? -0.138 -8.629 -8.119 1.00 85.56 192 ALA A N 1
ATOM 1529 C CA . ALA A 1 192 ? -0.510 -7.566 -7.189 1.00 85.56 192 ALA A CA 1
ATOM 1530 C C . ALA A 1 192 ? -2.005 -7.224 -7.287 1.00 85.56 192 ALA A C 1
ATOM 1532 O O . ALA A 1 192 ? -2.702 -7.220 -6.272 1.00 85.56 192 ALA A O 1
ATOM 1533 N N . SER A 1 193 ? -2.528 -7.065 -8.505 1.00 79.62 193 SER A N 1
ATOM 1534 C CA . SER A 1 193 ? -3.955 -6.844 -8.764 1.00 79.62 193 SER A CA 1
ATOM 1535 C C . SER A 1 193 ? -4.829 -7.963 -8.187 1.00 79.62 193 SER A C 1
ATOM 1537 O O . SER A 1 193 ? -5.795 -7.694 -7.473 1.00 79.62 193 SER A O 1
ATOM 1539 N N . ARG A 1 194 ? -4.454 -9.235 -8.387 1.00 79.38 194 ARG A N 1
ATOM 1540 C CA . ARG A 1 194 ? -5.156 -10.385 -7.789 1.00 79.38 194 ARG A CA 1
ATOM 1541 C C . ARG A 1 194 ? -5.155 -10.320 -6.259 1.00 79.38 194 ARG A C 1
ATOM 1543 O O . ARG A 1 194 ? -6.169 -10.605 -5.624 1.00 79.38 194 ARG A O 1
ATOM 1550 N N . LYS A 1 195 ? -4.024 -9.950 -5.654 1.00 85.12 195 LYS A N 1
ATOM 1551 C CA . LYS A 1 195 ? -3.876 -9.842 -4.195 1.00 85.12 195 LYS A CA 1
ATOM 1552 C C . LYS A 1 195 ? -4.694 -8.692 -3.600 1.00 85.12 195 LYS A C 1
ATOM 1554 O O . LYS A 1 195 ? -5.135 -8.842 -2.458 1.00 85.12 195 LYS A O 1
ATOM 1559 N N . ILE A 1 196 ? -4.905 -7.604 -4.343 1.00 83.19 196 ILE A N 1
ATOM 1560 C CA . ILE A 1 196 ? -5.818 -6.507 -3.979 1.00 83.19 196 ILE A CA 1
ATOM 1561 C C . ILE A 1 196 ? -7.268 -6.996 -4.048 1.00 83.19 196 ILE A C 1
ATOM 1563 O O . ILE A 1 196 ? -7.982 -6.907 -3.053 1.00 83.19 196 ILE A O 1
ATOM 1567 N N . LEU A 1 197 ? -7.676 -7.589 -5.177 1.00 74.25 197 LEU A N 1
ATOM 1568 C CA . LEU A 1 197 ? -9.050 -8.062 -5.392 1.00 74.25 197 LEU A CA 1
ATOM 1569 C C . LEU A 1 197 ? -9.496 -9.077 -4.336 1.00 74.25 197 LEU A C 1
ATOM 1571 O O . LEU A 1 197 ? -10.550 -8.908 -3.735 1.00 74.25 197 LEU A O 1
ATOM 1575 N N . ILE A 1 198 ? -8.676 -10.093 -4.047 1.00 73.88 198 ILE A N 1
ATOM 1576 C CA . ILE A 1 198 ? -9.003 -11.113 -3.033 1.00 73.88 198 ILE A CA 1
ATOM 1577 C C . ILE A 1 198 ? -9.238 -10.477 -1.655 1.00 73.88 198 ILE A C 1
ATOM 1579 O O . ILE A 1 198 ? -10.119 -10.908 -0.915 1.00 73.88 198 ILE A O 1
ATOM 1583 N N . ARG A 1 199 ? -8.463 -9.446 -1.299 1.00 77.88 199 ARG A N 1
ATOM 1584 C CA . ARG A 1 199 ? -8.605 -8.757 -0.009 1.00 77.88 199 ARG A CA 1
ATOM 1585 C C . ARG A 1 199 ? -9.845 -7.874 0.036 1.00 77.88 199 ARG A C 1
ATOM 1587 O O . ARG A 1 199 ? -10.524 -7.877 1.055 1.00 77.88 199 ARG A O 1
ATOM 1594 N N . GLN A 1 200 ? -10.160 -7.178 -1.054 1.00 74.50 200 GLN A N 1
ATOM 1595 C CA . GLN A 1 200 ? -11.389 -6.392 -1.155 1.00 74.50 200 GLN A CA 1
ATOM 1596 C C . GLN A 1 200 ? -12.627 -7.281 -1.059 1.00 74.50 200 GLN A C 1
ATOM 1598 O O . GLN A 1 200 ? -13.512 -7.013 -0.253 1.00 74.50 200 GLN A O 1
ATOM 1603 N N . ILE A 1 201 ? -12.639 -8.404 -1.783 1.00 69.69 201 ILE A N 1
ATOM 1604 C CA . ILE A 1 201 ? -13.715 -9.395 -1.683 1.00 69.69 201 ILE A CA 1
ATOM 1605 C C . ILE A 1 201 ? -13.861 -9.876 -0.240 1.00 69.69 201 ILE A C 1
ATOM 1607 O O . ILE A 1 201 ? -14.975 -9.911 0.259 1.00 69.69 201 ILE A O 1
ATOM 1611 N N . ALA A 1 202 ? -12.768 -10.194 0.459 1.00 68.88 202 ALA A N 1
ATOM 1612 C CA . ALA A 1 202 ? -12.849 -10.625 1.854 1.00 68.88 202 ALA A CA 1
ATOM 1613 C C . ALA A 1 202 ? -13.478 -9.558 2.773 1.00 68.88 202 ALA A C 1
ATOM 1615 O O . ALA A 1 202 ? -14.288 -9.903 3.628 1.00 68.88 202 ALA A O 1
ATOM 1616 N N . ILE A 1 203 ? -13.153 -8.275 2.586 1.00 67.38 203 ILE A N 1
ATOM 1617 C CA . ILE A 1 203 ? -13.717 -7.171 3.381 1.00 67.38 203 ILE A CA 1
ATOM 1618 C C . ILE A 1 203 ? -15.212 -6.986 3.077 1.00 67.38 203 ILE A C 1
ATOM 1620 O O . ILE A 1 203 ? -16.031 -6.955 3.996 1.00 67.38 203 ILE A O 1
ATOM 1624 N N . HIS A 1 204 ? -15.585 -6.924 1.798 1.00 68.88 204 HIS A N 1
ATOM 1625 C CA . HIS A 1 204 ? -16.980 -6.747 1.382 1.00 68.88 204 HIS A CA 1
ATOM 1626 C C . HIS A 1 204 ? -17.852 -7.973 1.689 1.00 68.88 204 HIS A C 1
ATOM 1628 O O . HIS A 1 204 ? -19.012 -7.831 2.059 1.00 68.88 204 HIS A O 1
ATOM 1634 N N . PHE A 1 205 ? -17.301 -9.184 1.609 1.00 66.38 205 PHE A N 1
ATOM 1635 C CA . PHE A 1 205 ? -18.017 -10.417 1.936 1.00 66.38 205 PHE A CA 1
ATOM 1636 C C . PHE A 1 205 ? -18.343 -10.517 3.431 1.00 66.38 205 PHE A C 1
ATOM 1638 O O . PHE A 1 205 ? -19.423 -10.974 3.795 1.00 66.38 205 PHE A O 1
ATOM 1645 N N . VAL A 1 206 ? -17.457 -10.034 4.308 1.00 63.28 206 VAL A N 1
ATOM 1646 C CA . VAL A 1 206 ? -17.746 -9.943 5.749 1.00 63.28 206 VAL A CA 1
ATOM 1647 C C . VAL A 1 206 ? -18.868 -8.936 6.018 1.00 63.28 206 VAL A C 1
ATOM 1649 O O . VAL A 1 206 ? -19.771 -9.235 6.798 1.00 63.28 206 VAL A O 1
ATOM 1652 N N . ALA A 1 207 ? -18.872 -7.790 5.328 1.00 65.44 207 ALA A N 1
ATOM 1653 C CA . ALA A 1 207 ? -19.979 -6.832 5.401 1.00 65.44 207 ALA A CA 1
ATOM 1654 C C . ALA A 1 207 ? -21.302 -7.440 4.896 1.00 65.44 207 ALA A C 1
ATOM 1656 O O . ALA A 1 207 ? -22.349 -7.238 5.510 1.00 65.44 207 ALA A O 1
ATOM 1657 N N . LEU A 1 208 ? -21.252 -8.252 3.835 1.00 69.12 208 LEU A N 1
ATOM 1658 C CA . LEU A 1 208 ? -22.407 -8.988 3.322 1.00 69.12 208 LEU A CA 1
ATOM 1659 C C . LEU A 1 208 ? -22.940 -10.002 4.348 1.00 69.12 208 LEU A C 1
ATOM 1661 O O . LEU A 1 208 ? -24.146 -10.055 4.567 1.00 69.12 208 LEU A O 1
ATOM 1665 N N . ILE A 1 209 ? -22.071 -10.778 5.008 1.00 71.88 209 ILE A N 1
ATOM 1666 C CA . ILE A 1 209 ? -22.476 -11.722 6.066 1.00 71.88 209 ILE A CA 1
ATOM 1667 C C . ILE A 1 209 ? -23.130 -10.982 7.238 1.00 71.88 209 ILE A C 1
ATOM 1669 O O . ILE A 1 209 ? -24.183 -11.411 7.709 1.00 71.88 209 ILE A O 1
ATOM 1673 N N . ALA A 1 210 ? -22.547 -9.871 7.695 1.00 70.44 210 ALA A N 1
ATOM 1674 C CA . ALA A 1 210 ? -23.122 -9.059 8.767 1.00 70.44 210 ALA A CA 1
ATOM 1675 C C . ALA A 1 210 ? -24.501 -8.500 8.374 1.00 70.44 210 ALA A C 1
ATOM 1677 O O . ALA A 1 210 ? -25.455 -8.628 9.140 1.00 70.44 210 ALA A O 1
ATOM 1678 N N . GLY A 1 211 ? -24.639 -7.982 7.148 1.00 70.50 211 GLY A N 1
ATOM 1679 C CA . GLY A 1 211 ? -25.921 -7.531 6.604 1.00 70.50 211 GLY A CA 1
ATOM 1680 C C . GLY A 1 211 ? -26.961 -8.653 6.522 1.00 70.50 211 GLY A C 1
ATOM 1681 O O . GLY A 1 211 ? -28.088 -8.482 6.978 1.00 70.50 211 GLY A O 1
ATOM 1682 N N . MET A 1 212 ? -26.586 -9.833 6.016 1.00 77.00 212 MET A N 1
ATOM 1683 C CA . MET A 1 212 ? -27.479 -11.000 5.973 1.00 77.00 212 MET A CA 1
ATOM 1684 C C . MET A 1 212 ? -27.895 -11.459 7.376 1.00 77.00 212 MET A C 1
ATOM 1686 O O . MET A 1 212 ? -29.058 -11.788 7.590 1.00 77.00 212 MET A O 1
ATOM 1690 N N . THR A 1 213 ? -26.977 -11.431 8.342 1.00 78.88 213 THR A N 1
ATOM 1691 C CA . THR A 1 213 ? -27.252 -11.812 9.737 1.00 78.88 213 THR A CA 1
ATOM 1692 C C . THR A 1 213 ? -28.218 -10.829 10.404 1.00 78.88 213 THR A C 1
ATOM 1694 O O . THR A 1 213 ? -29.153 -11.265 11.068 1.00 78.88 213 THR A O 1
ATOM 1697 N N . LEU A 1 214 ? -28.060 -9.519 10.172 1.00 75.12 214 LEU A N 1
ATOM 1698 C CA . LEU A 1 214 ? -29.004 -8.494 10.638 1.00 75.12 214 LEU A CA 1
ATOM 1699 C C . LEU A 1 214 ? -30.396 -8.681 10.022 1.00 75.12 214 LEU A C 1
ATOM 1701 O O . LEU A 1 214 ? -31.395 -8.642 10.738 1.00 75.12 214 LEU A O 1
ATOM 1705 N N . ILE A 1 215 ? -30.478 -8.942 8.713 1.00 78.88 215 ILE A N 1
ATOM 1706 C CA . ILE A 1 215 ? -31.757 -9.208 8.036 1.00 78.88 215 ILE A CA 1
ATOM 1707 C C . ILE A 1 215 ? -32.437 -10.445 8.635 1.00 78.88 215 ILE A C 1
ATOM 1709 O O . ILE A 1 215 ? -33.632 -10.400 8.927 1.00 78.88 215 ILE A O 1
ATOM 1713 N N . LEU A 1 216 ? -31.687 -11.529 8.854 1.00 80.44 216 LEU A N 1
ATOM 1714 C CA . LEU A 1 216 ? -32.204 -12.749 9.475 1.00 80.44 216 LEU A CA 1
ATOM 1715 C C . LEU A 1 216 ? -32.670 -12.510 10.916 1.00 80.44 216 LEU A C 1
ATOM 1717 O O . LEU A 1 216 ? -33.738 -12.990 11.282 1.00 80.44 216 LEU A O 1
ATOM 1721 N N . ALA A 1 217 ? -31.929 -11.739 11.716 1.00 77.62 217 ALA A N 1
ATOM 1722 C CA . ALA A 1 217 ? -32.316 -11.402 13.087 1.00 77.62 217 ALA A CA 1
ATOM 1723 C C . ALA A 1 217 ? -33.641 -10.621 13.133 1.00 77.62 217 ALA A C 1
ATOM 1725 O O . ALA A 1 217 ? -34.541 -10.971 13.896 1.00 77.62 217 ALA A O 1
ATOM 1726 N N . HIS A 1 218 ? -33.804 -9.620 12.260 1.00 76.12 218 HIS A N 1
ATOM 1727 C CA . HIS A 1 218 ? -35.057 -8.865 12.134 1.00 76.12 218 HIS A CA 1
ATOM 1728 C C . HIS A 1 218 ? -36.213 -9.730 11.608 1.00 76.12 218 HIS A C 1
ATOM 1730 O O . HIS A 1 218 ? -37.342 -9.581 12.075 1.00 76.12 218 HIS A O 1
ATOM 1736 N N . LEU A 1 219 ? -35.951 -10.654 10.676 1.00 78.06 219 LEU A N 1
ATOM 1737 C CA . LEU A 1 219 ? -36.960 -11.580 10.148 1.00 78.06 219 LEU A CA 1
ATOM 1738 C C . LEU A 1 219 ? -37.451 -12.558 11.225 1.00 78.06 219 LEU A C 1
ATOM 1740 O O . LEU A 1 219 ? -38.655 -12.749 11.378 1.00 78.06 219 LEU A O 1
ATOM 1744 N N . VAL A 1 220 ? -36.526 -13.138 11.993 1.00 76.88 220 VAL A N 1
ATOM 1745 C CA . VAL A 1 220 ? -36.844 -14.065 13.087 1.00 76.88 220 VAL A CA 1
ATOM 1746 C C . VAL A 1 220 ? -37.604 -13.344 14.202 1.00 76.88 220 VAL A C 1
ATOM 1748 O O . VAL A 1 220 ? -38.642 -13.846 14.629 1.00 76.88 220 VAL A O 1
ATOM 1751 N N . SER A 1 221 ? -37.169 -12.143 14.606 1.00 69.94 221 SER A N 1
ATOM 1752 C CA . SER A 1 221 ? -37.869 -11.316 15.607 1.00 69.94 221 SER A CA 1
ATOM 1753 C C . SER A 1 221 ? -39.303 -10.996 15.175 1.00 69.94 221 SER A C 1
ATOM 1755 O O . SER A 1 221 ? -40.233 -11.088 15.969 1.00 69.94 221 SER A O 1
ATOM 1757 N N . HIS A 1 222 ? -39.508 -10.697 13.888 1.00 67.06 222 HIS A N 1
ATOM 1758 C CA . HIS A 1 222 ? -40.843 -10.439 13.352 1.00 67.06 222 HIS A CA 1
ATOM 1759 C C . HIS A 1 222 ? -41.720 -11.700 13.299 1.00 67.06 222 HIS A C 1
ATOM 1761 O O . HIS A 1 222 ? -42.898 -11.636 13.629 1.00 67.06 222 HIS A O 1
ATOM 1767 N N . SER A 1 223 ? -41.146 -12.854 12.940 1.00 66.00 223 SER A N 1
ATOM 1768 C CA . SER A 1 223 ? -41.871 -14.135 12.891 1.00 66.00 223 SER A CA 1
ATOM 1769 C C . SER A 1 223 ? -42.288 -14.674 14.268 1.00 66.00 223 SER A C 1
ATOM 1771 O O . SER A 1 223 ? -43.224 -15.470 14.360 1.00 66.00 223 SER A O 1
ATOM 1773 N N . HIS A 1 224 ? -41.595 -14.255 15.331 1.00 58.56 224 HIS A N 1
ATOM 1774 C CA . HIS A 1 224 ? -41.924 -14.609 16.712 1.00 58.56 224 HIS A CA 1
ATOM 1775 C C . HIS A 1 224 ? -43.069 -13.739 17.252 1.00 58.56 224 HIS A C 1
ATOM 1777 O O . HIS A 1 224 ? -44.002 -14.270 17.848 1.00 58.56 224 HIS A O 1
ATOM 1783 N N . ASP A 1 225 ? -43.051 -12.439 16.939 1.00 57.66 225 ASP A N 1
ATOM 1784 C CA . ASP A 1 225 ? -44.120 -11.482 17.271 1.00 57.66 225 ASP A CA 1
ATOM 1785 C C . ASP A 1 225 ? -45.490 -11.884 16.692 1.00 57.66 225 ASP A C 1
ATOM 1787 O O . ASP A 1 225 ? -46.525 -11.656 17.317 1.00 57.66 225 ASP A O 1
ATOM 1791 N N . GLU A 1 226 ? -45.522 -12.490 15.497 1.00 58.06 226 GLU A N 1
ATOM 1792 C CA . GLU A 1 226 ? -46.781 -12.944 14.888 1.00 58.06 226 GLU A CA 1
ATOM 1793 C C . GLU A 1 226 ? -47.343 -14.228 15.519 1.00 58.06 226 GLU A C 1
ATOM 1795 O O . GLU A 1 226 ? -48.559 -14.433 15.503 1.00 58.06 226 GLU A O 1
ATOM 1800 N N . ASN A 1 227 ? -46.486 -15.082 16.090 1.00 57.38 227 ASN A N 1
ATOM 1801 C CA . ASN A 1 227 ? -46.881 -16.383 16.636 1.00 57.38 227 ASN A CA 1
ATOM 1802 C C . ASN A 1 227 ? -47.125 -16.374 18.154 1.00 57.38 227 ASN A C 1
ATOM 1804 O O . ASN A 1 227 ? -47.912 -17.194 18.624 1.00 57.38 227 ASN A O 1
ATOM 1808 N N . ASP A 1 228 ? -46.505 -15.466 18.916 1.00 54.94 228 ASP A N 1
ATOM 1809 C CA . ASP A 1 228 ? -46.557 -15.466 20.385 1.00 54.94 228 ASP A CA 1
ATOM 1810 C C . ASP A 1 228 ? -47.126 -14.148 20.940 1.00 54.94 228 ASP A C 1
ATOM 1812 O O . ASP A 1 228 ? -46.471 -13.345 21.601 1.00 54.94 228 ASP A O 1
ATOM 1816 N N . LYS A 1 229 ? -48.413 -13.916 20.654 1.00 54.50 229 LYS A N 1
ATOM 1817 C CA . LYS A 1 229 ? -49.161 -12.671 20.930 1.00 54.50 229 LYS A CA 1
ATOM 1818 C C . LYS A 1 229 ? -49.288 -12.295 22.419 1.00 54.50 229 LYS A C 1
ATOM 1820 O O . LYS A 1 229 ? -49.972 -11.325 22.740 1.00 54.50 229 LYS A O 1
ATOM 1825 N N . PHE A 1 230 ? -48.705 -13.078 23.328 1.00 50.81 230 PHE A N 1
ATOM 1826 C CA . PHE A 1 230 ? -48.860 -12.914 24.771 1.00 50.81 230 PHE A CA 1
ATOM 1827 C C . PHE A 1 230 ? -47.562 -12.584 25.520 1.00 50.81 230 PHE A C 1
ATOM 1829 O O . PHE A 1 230 ? -47.668 -12.269 26.705 1.00 50.81 230 PHE A O 1
ATOM 1836 N N . ASN A 1 231 ? -46.367 -12.627 24.896 1.00 52.53 231 ASN A N 1
ATOM 1837 C CA . ASN A 1 231 ? -45.132 -12.334 25.642 1.00 52.53 231 ASN A CA 1
ATOM 1838 C C . ASN A 1 231 ? -43.853 -11.991 24.835 1.00 52.53 231 ASN A C 1
ATOM 1840 O O . ASN A 1 231 ? -42.780 -12.496 25.169 1.00 52.53 231 ASN A O 1
ATOM 1844 N N . SER A 1 232 ? -43.902 -11.120 23.823 1.00 51.81 232 SER A N 1
ATOM 1845 C CA . SER A 1 232 ? -42.671 -10.608 23.193 1.00 51.81 232 SER A CA 1
ATOM 1846 C C . SER A 1 232 ? -42.621 -9.081 23.157 1.00 51.81 232 SER A C 1
ATOM 1848 O O . SER A 1 232 ? -43.234 -8.425 22.320 1.00 51.81 232 SER A O 1
ATOM 1850 N N . ASP A 1 233 ? -41.822 -8.495 24.049 1.00 56.09 233 ASP A N 1
ATOM 1851 C CA . ASP A 1 233 ? -41.242 -7.182 23.778 1.00 56.09 233 ASP A CA 1
ATOM 1852 C C . ASP A 1 233 ? -40.304 -7.362 22.580 1.00 56.09 233 ASP A C 1
ATOM 1854 O O . ASP A 1 233 ? -39.316 -8.093 22.662 1.00 56.09 233 ASP A O 1
ATOM 1858 N N . ASN A 1 234 ? -40.637 -6.756 21.440 1.00 59.59 234 ASN A N 1
ATOM 1859 C CA . ASN A 1 234 ? -39.873 -6.890 20.204 1.00 59.59 234 ASN A CA 1
ATOM 1860 C C . ASN A 1 234 ? -38.477 -6.260 20.395 1.00 59.59 234 ASN A C 1
ATOM 1862 O O . ASN A 1 234 ? -38.275 -5.060 20.199 1.00 59.59 234 ASN A O 1
ATOM 1866 N N . VAL A 1 235 ? -37.512 -7.074 20.835 1.00 62.34 235 VAL A N 1
ATOM 1867 C CA . VAL A 1 235 ? -36.217 -6.651 21.409 1.00 62.34 235 VAL A CA 1
ATOM 1868 C C . VAL A 1 235 ? -35.403 -5.758 20.459 1.00 62.34 235 VAL A C 1
ATOM 1870 O O . VAL A 1 235 ? -34.601 -4.941 20.905 1.00 62.34 235 VAL A O 1
ATOM 1873 N N . LEU A 1 236 ? -35.643 -5.861 19.147 1.00 62.41 236 LEU A N 1
ATOM 1874 C CA . LEU A 1 236 ? -34.920 -5.127 18.102 1.00 62.41 236 LEU A CA 1
ATOM 1875 C C . LEU A 1 236 ? -35.701 -3.944 17.495 1.00 62.41 236 LEU A C 1
ATOM 1877 O O . LEU A 1 236 ? -35.189 -3.282 16.585 1.00 62.41 236 LEU A O 1
ATOM 1881 N N . VAL A 1 237 ? -36.914 -3.625 17.976 1.00 65.31 237 VAL A N 1
ATOM 1882 C CA . VAL A 1 237 ? -37.770 -2.574 17.376 1.00 65.31 237 VAL A CA 1
ATOM 1883 C C . VAL A 1 237 ? -37.088 -1.203 17.361 1.00 65.31 237 VAL A C 1
ATOM 1885 O O . VAL A 1 237 ? -37.223 -0.453 16.394 1.00 65.31 237 VAL A O 1
ATOM 1888 N N . HIS A 1 238 ? -36.300 -0.898 18.394 1.00 65.06 238 HIS A N 1
ATOM 1889 C CA . HIS A 1 238 ? -35.587 0.374 18.513 1.00 65.06 238 HIS A CA 1
ATOM 1890 C C . HIS A 1 238 ? -34.278 0.429 17.706 1.00 65.06 238 HIS A C 1
ATOM 1892 O O . HIS A 1 238 ? -33.792 1.522 17.429 1.00 65.06 238 HIS A O 1
ATOM 1898 N N . GLN A 1 239 ? -33.716 -0.717 17.296 1.00 62.62 239 GLN A N 1
ATOM 1899 C CA . GLN A 1 239 ? -32.465 -0.792 16.520 1.00 62.62 239 GLN A CA 1
ATOM 1900 C C . GLN A 1 239 ? -32.705 -0.882 15.005 1.00 62.62 239 GLN A C 1
ATOM 1902 O O . GLN A 1 239 ? -31.862 -0.472 14.208 1.00 62.62 239 GLN A O 1
ATOM 1907 N N . ARG A 1 240 ? -33.905 -1.311 14.594 1.00 66.81 240 ARG A N 1
ATOM 1908 C CA . ARG A 1 240 ? -34.292 -1.557 13.196 1.00 66.81 240 ARG A CA 1
ATOM 1909 C C . ARG A 1 240 ? -34.045 -0.393 12.237 1.00 66.81 240 ARG A C 1
ATOM 1911 O O . ARG A 1 240 ? -33.606 -0.614 11.111 1.00 66.81 240 ARG A O 1
ATOM 1918 N N . SER A 1 241 ? -34.355 0.837 12.639 1.00 67.31 241 SER A N 1
ATOM 1919 C CA . SER A 1 241 ? -34.163 2.018 11.786 1.00 67.31 241 SER A CA 1
ATOM 1920 C C . SER A 1 241 ? -32.680 2.336 11.570 1.00 67.31 241 SER A C 1
ATOM 1922 O O . SER A 1 241 ? -32.286 2.631 10.443 1.00 67.31 241 SER A O 1
ATOM 1924 N N . SER A 1 242 ? -31.851 2.219 12.612 1.00 65.44 242 SER A N 1
ATOM 1925 C CA . SER A 1 242 ? -30.400 2.436 12.520 1.00 65.44 242 SER A CA 1
ATOM 1926 C C . SER A 1 242 ? -29.713 1.338 11.712 1.00 65.44 242 SER A C 1
ATOM 1928 O O . SER A 1 242 ? -28.895 1.629 10.835 1.00 65.44 242 SER A O 1
ATOM 1930 N N . ASP A 1 243 ? -30.077 0.079 11.963 1.00 70.06 243 ASP A N 1
ATOM 1931 C CA . ASP A 1 243 ? -29.515 -1.068 11.248 1.00 70.06 243 ASP A CA 1
ATOM 1932 C C . ASP A 1 243 ? -29.821 -0.968 9.758 1.00 70.06 243 ASP A C 1
ATOM 1934 O O . ASP A 1 243 ? -28.942 -1.179 8.927 1.00 70.06 243 ASP A O 1
ATOM 1938 N N . ARG A 1 244 ? -31.050 -0.565 9.413 1.00 72.88 244 ARG A N 1
ATOM 1939 C CA . ARG A 1 244 ? -31.477 -0.361 8.030 1.00 72.88 244 ARG A CA 1
ATOM 1940 C C . ARG A 1 244 ? -30.647 0.704 7.314 1.00 72.88 244 ARG A C 1
ATOM 1942 O O . ARG A 1 244 ? -30.172 0.436 6.216 1.00 72.88 244 ARG A O 1
ATOM 1949 N N . VAL A 1 245 ? -30.451 1.874 7.923 1.00 69.25 245 VAL A N 1
ATOM 1950 C CA . VAL A 1 245 ? -29.632 2.951 7.334 1.00 69.25 245 VAL A CA 1
ATOM 1951 C C . VAL A 1 245 ? -28.186 2.491 7.137 1.00 69.25 245 VAL A C 1
ATOM 1953 O O . VAL A 1 245 ? -27.585 2.746 6.095 1.00 69.25 245 VAL A O 1
ATOM 1956 N N . THR A 1 246 ? -27.646 1.748 8.104 1.00 65.56 246 THR A N 1
ATOM 1957 C CA . THR A 1 246 ? -26.291 1.182 8.029 1.00 65.56 246 THR A CA 1
ATOM 1958 C C . THR A 1 246 ? -26.171 0.167 6.886 1.00 65.56 246 THR A C 1
ATOM 1960 O O . THR A 1 246 ? -25.180 0.158 6.157 1.00 65.56 246 THR A O 1
ATOM 1963 N N . LEU A 1 247 ? -27.199 -0.663 6.684 1.00 65.81 247 LEU A N 1
ATOM 1964 C CA . LEU A 1 247 ? -27.264 -1.651 5.605 1.00 65.81 247 LEU A CA 1
ATOM 1965 C C . LEU A 1 247 ? -27.397 -0.986 4.231 1.00 65.81 247 LEU A C 1
ATOM 1967 O O . LEU A 1 247 ? -26.719 -1.395 3.294 1.00 65.81 247 LEU A O 1
ATOM 1971 N N . GLU A 1 248 ? -28.220 0.058 4.116 1.00 70.12 248 GLU A N 1
ATOM 1972 C CA . GLU A 1 248 ? -28.382 0.850 2.891 1.00 70.12 248 GLU A CA 1
ATOM 1973 C C . GLU A 1 248 ? -27.059 1.537 2.499 1.00 70.12 248 GLU A C 1
ATOM 1975 O O . GLU A 1 248 ? -26.621 1.404 1.355 1.00 70.12 248 GLU A O 1
ATOM 1980 N N . GLN A 1 249 ? -26.348 2.148 3.455 1.00 56.47 249 GLN A N 1
ATOM 1981 C CA . GLN A 1 249 ? -25.012 2.720 3.226 1.00 56.47 249 GLN A CA 1
ATOM 1982 C C . GLN A 1 249 ? -23.964 1.668 2.846 1.00 56.47 249 GLN A C 1
ATOM 1984 O O . GLN A 1 249 ? -23.131 1.912 1.970 1.00 56.47 249 GLN A O 1
ATOM 1989 N N . ALA A 1 250 ? -23.995 0.489 3.472 1.00 57.69 250 ALA A N 1
ATOM 1990 C CA . ALA A 1 250 ? -23.098 -0.604 3.111 1.00 57.69 250 ALA A CA 1
ATOM 1991 C C . ALA A 1 250 ? -23.352 -1.084 1.672 1.00 57.69 250 ALA A C 1
ATOM 1993 O O . ALA A 1 250 ? -22.405 -1.366 0.939 1.00 57.69 250 ALA A O 1
ATOM 1994 N N . LEU A 1 251 ? -24.618 -1.142 1.251 1.00 63.94 251 LEU A N 1
ATOM 1995 C CA . LEU A 1 251 ? -25.032 -1.572 -0.086 1.00 63.94 251 LEU A CA 1
ATOM 1996 C C . LEU A 1 251 ? -24.651 -0.546 -1.161 1.00 63.94 251 LEU A C 1
ATOM 1998 O O . LEU A 1 251 ? -24.245 -0.933 -2.253 1.00 63.94 251 LEU A O 1
ATOM 2002 N N . GLU A 1 252 ? -24.713 0.748 -0.848 1.00 67.75 252 GLU A N 1
ATOM 2003 C CA . GLU A 1 252 ? -24.183 1.809 -1.712 1.00 67.75 252 GLU A CA 1
ATOM 2004 C C . GLU A 1 252 ? -22.660 1.743 -1.859 1.00 67.75 252 GLU A C 1
ATOM 2006 O O . GLU A 1 252 ? -22.158 1.908 -2.964 1.00 67.75 252 GLU A O 1
ATOM 2011 N N . CYS A 1 253 ? -21.924 1.424 -0.789 1.00 51.31 253 CYS A N 1
ATOM 2012 C CA . CYS A 1 253 ? -20.468 1.239 -0.844 1.00 51.31 253 CYS A CA 1
ATOM 2013 C C . CYS A 1 253 ? -20.023 -0.007 -1.636 1.00 51.31 253 CYS A C 1
ATOM 2015 O O . CYS A 1 253 ? -18.836 -0.148 -1.928 1.00 51.31 253 CYS A O 1
ATOM 2017 N N . MET A 1 254 ? -20.943 -0.936 -1.917 1.00 59.97 254 MET A N 1
ATOM 2018 C CA . MET A 1 254 ? -20.688 -2.171 -2.672 1.00 59.97 254 MET A CA 1
ATOM 2019 C C . MET A 1 254 ? -21.128 -2.093 -4.143 1.00 59.97 254 MET A C 1
ATOM 2021 O O . MET A 1 254 ? -20.941 -3.071 -4.870 1.00 59.97 254 MET A O 1
ATOM 2025 N N . LYS A 1 255 ? -21.723 -0.975 -4.573 1.00 50.62 255 LYS A N 1
ATOM 2026 C CA . L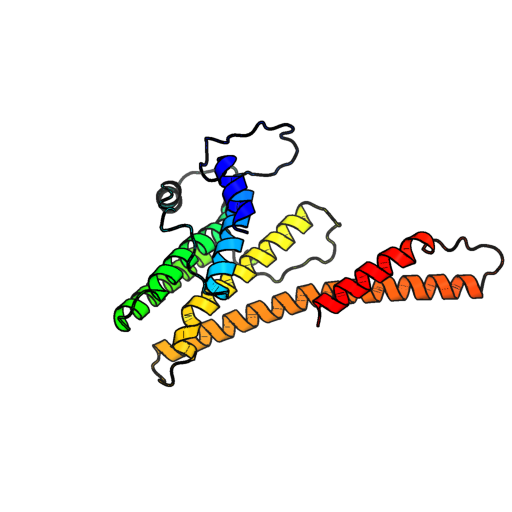YS A 1 255 ? -22.041 -0.688 -5.980 1.00 50.62 255 LYS A CA 1
ATOM 2027 C C . LYS A 1 255 ? -20.855 -0.039 -6.685 1.00 50.62 255 LYS A C 1
ATOM 2029 O O . LYS A 1 255 ? -20.684 -0.345 -7.884 1.00 50.62 255 LYS A O 1
#

Secondary structure (DSSP, 8-state):
-HHHHHHHHHTTTTSTT---S--S-GGG---HHHHHHHHHHHHHHHHHHH-PPPSS-S----THHHHHHH------S-HHHHHHHHHHHHHHHHHHHHHHHTT---HHHHHHHHHHHHHHHHHHHTTS-GGGGSPP--TTPPTT-HHHHHHHHHHHHHHHHHHHHHHHHHHHHT-----HHHHHHHHHHHHHHHHHHHHHHHHHHHHHHHHHHHHHHHHHHHHHHHH-TTS---TTTTTHHHHHHHHHHHHHTT-

Foldseek 3Di:
DVVLLVVLVVQVLLPQPDGNDDDPDPVPPDDSVVVNLVVLLVVLLCCLVVVDDDPDPDPPPPVVVVVVVVPPDDDDDDVVVVLLVLLSVLSNVLSVLLVVLVPDPDVVVSLVSLVVNVVVLVVSVVPHPPVLPDAQDCPPDDPPDPVNVSSVSSLVSLLSSLSSLLSSLVVLCPDPDPDPSSVVSVVSNVVSVVSNVVSVCVVLVVVVVVLVVVVVLLVVLVVCCVVCVDDDPSVCPVVVVVSVVVSVVSVVVVD

Organism: Talaromyces stipitatus (strain ATCC 10500 / CBS 375.48 / QM 6759 / NRRL 1006) (NCBI:txid441959)

pLDDT: mean 72.86, std 15.76, range [30.25, 95.5]

Sequence (255 aa):
MRRAVTATQLMGLHERRHYRFKVLNDDNGLDPVNIWNCIVSMENIMFLVLGPPSSTGGTTSNPAMEKVAATSSTTAPSLRNQSSNILPTLIIHATSKILKRNQLYIPQQTFDMTREIDQELIKMTEQLPSSSWRPPSLAGLELDSVQAFWEARRAWDHMYYYTIVNQLHLPYTLCMRHTPRVIYSSMACVNASRKILIRQIAIHFVALIAGMTLILAHLVSHSHDENDKFNSDNVLVHQRSSDRVTLEQALECMK

Radius of gyration: 23.04 Å; chains: 1; bounding box: 71×38×56 Å